Protein AF-A0A517QNS2-F1 (afdb_monomer_lite)

Structure (mmCIF, N/CA/C/O backbone):
data_AF-A0A517QNS2-F1
#
_entry.id   AF-A0A517QNS2-F1
#
loop_
_atom_site.group_PDB
_atom_site.id
_atom_site.type_symbol
_atom_site.label_atom_id
_atom_site.label_alt_id
_atom_site.label_comp_id
_atom_site.label_asym_id
_atom_site.label_entity_id
_atom_site.label_seq_id
_atom_site.pdbx_PDB_ins_code
_atom_site.Cartn_x
_atom_site.Cartn_y
_atom_site.Cartn_z
_atom_site.occupancy
_atom_site.B_iso_or_equiv
_atom_site.auth_seq_id
_atom_site.auth_comp_id
_atom_site.auth_asym_id
_atom_site.auth_atom_id
_atom_site.pdbx_PDB_model_num
ATOM 1 N N . MET A 1 1 ? -15.358 15.799 22.529 1.00 87.06 1 MET A N 1
ATOM 2 C CA . MET A 1 1 ? -14.440 14.684 22.287 1.00 87.06 1 MET A CA 1
ATOM 3 C C . MET A 1 1 ? -13.049 15.121 22.680 1.00 87.06 1 MET A C 1
ATOM 5 O O . MET A 1 1 ? -12.750 16.297 22.481 1.00 87.06 1 MET A O 1
ATOM 9 N N . HIS A 1 2 ? -12.257 14.222 23.254 1.00 88.88 2 HIS A N 1
ATOM 10 C CA . HIS A 1 2 ? -10.869 14.485 23.638 1.00 88.88 2 HIS A CA 1
ATOM 11 C C . HIS A 1 2 ? -9.918 13.713 22.733 1.00 88.88 2 HIS A C 1
ATOM 13 O O . HIS A 1 2 ? -10.117 12.519 22.524 1.00 88.88 2 HIS A O 1
ATOM 19 N N . PHE A 1 3 ? -8.898 14.394 22.215 1.00 90.94 3 PHE A N 1
ATOM 20 C CA . PHE A 1 3 ? -7.823 13.737 21.487 1.00 90.94 3 PHE A CA 1
ATOM 21 C C . PHE A 1 3 ? -6.864 13.069 22.467 1.00 90.94 3 PHE A C 1
ATOM 23 O O . PHE A 1 3 ? -6.414 13.705 23.421 1.00 90.94 3 PHE A O 1
ATOM 30 N N . LEU A 1 4 ? -6.558 11.799 22.226 1.00 88.94 4 LEU A N 1
ATOM 31 C CA . LEU A 1 4 ? -5.563 11.037 22.960 1.00 88.94 4 LEU A CA 1
ATOM 32 C C . LEU A 1 4 ? -4.487 10.592 21.970 1.00 88.94 4 LEU A C 1
ATOM 34 O O . LEU A 1 4 ? -4.719 9.736 21.113 1.00 88.94 4 LEU A O 1
ATOM 38 N N . ALA A 1 5 ? -3.303 11.183 22.109 1.00 88.44 5 ALA A N 1
ATOM 39 C CA . ALA A 1 5 ? -2.134 10.753 21.365 1.00 88.44 5 ALA A CA 1
ATOM 40 C C . ALA A 1 5 ? -1.712 9.355 21.841 1.00 88.44 5 ALA A C 1
ATOM 42 O O . ALA A 1 5 ? -1.525 9.143 23.041 1.00 88.44 5 ALA A O 1
ATOM 43 N N . CYS A 1 6 ? -1.548 8.416 20.915 1.00 86.31 6 CYS A N 1
ATOM 44 C CA . CYS A 1 6 ? -1.069 7.068 21.212 1.00 86.31 6 CYS A CA 1
ATOM 45 C C . CYS A 1 6 ? -0.217 6.513 20.067 1.00 86.31 6 CYS A C 1
ATOM 47 O O . CYS A 1 6 ? -0.202 7.059 18.959 1.00 86.31 6 CYS A O 1
ATOM 49 N N . ASP A 1 7 ? 0.511 5.438 20.361 1.00 81.88 7 ASP A N 1
ATOM 50 C CA . ASP A 1 7 ? 1.100 4.576 19.345 1.00 81.88 7 ASP A CA 1
ATOM 51 C C . ASP A 1 7 ? 0.131 3.417 19.085 1.00 81.88 7 ASP A C 1
ATOM 53 O O . ASP A 1 7 ? -0.528 2.925 20.001 1.00 81.88 7 ASP A O 1
ATOM 57 N N . VAL A 1 8 ? 0.031 2.959 17.840 1.00 77.62 8 VAL A N 1
ATOM 58 C CA . VAL A 1 8 ? -0.848 1.832 17.506 1.00 77.62 8 VAL A CA 1
ATOM 59 C C . VAL A 1 8 ? -0.407 0.538 18.203 1.00 77.62 8 VAL A C 1
ATOM 61 O O . VAL A 1 8 ? -1.216 -0.360 18.432 1.00 77.62 8 VAL A O 1
ATOM 64 N N . THR A 1 9 ? 0.883 0.458 18.543 1.00 77.38 9 THR A N 1
ATOM 65 C CA . THR A 1 9 ? 1.506 -0.644 19.277 1.00 77.38 9 THR A CA 1
ATOM 66 C C . THR A 1 9 ? 1.325 -0.528 20.791 1.00 77.38 9 THR A C 1
ATOM 68 O O . THR A 1 9 ? 1.584 -1.502 21.499 1.00 77.38 9 THR A O 1
ATOM 71 N N . SER A 1 10 ? 0.840 0.616 21.297 1.00 75.88 10 SER A N 1
ATOM 72 C CA . SER A 1 10 ? 0.504 0.788 22.713 1.00 75.88 10 SER A CA 1
ATOM 73 C C . SER A 1 10 ? -0.569 -0.210 23.135 1.00 75.88 10 SER A C 1
ATOM 75 O O . SER A 1 10 ? -1.537 -0.454 22.406 1.00 75.88 10 SER A O 1
ATOM 77 N N . GLN A 1 11 ? -0.420 -0.771 24.336 1.00 79.38 11 GLN A N 1
ATOM 78 C CA . GLN A 1 11 ? -1.447 -1.644 24.893 1.00 79.38 11 GLN A CA 1
ATOM 79 C C . GLN A 1 11 ? -2.706 -0.831 25.198 1.00 79.38 11 GLN A C 1
ATOM 81 O O . GLN A 1 11 ? -2.630 0.288 25.705 1.00 79.38 11 GLN A O 1
ATOM 86 N N . LEU A 1 12 ? -3.880 -1.409 24.944 1.00 79.62 12 LEU A N 1
ATOM 87 C CA . LEU A 1 12 ? -5.158 -0.737 25.204 1.00 79.62 12 LEU A CA 1
ATOM 88 C C . LEU A 1 12 ? -5.315 -0.302 26.671 1.00 79.62 12 LEU A C 1
ATOM 90 O O . LEU A 1 12 ? -5.887 0.755 26.934 1.00 79.62 12 LEU A O 1
ATOM 94 N N . ILE A 1 13 ? -4.741 -1.063 27.611 1.00 70.25 13 ILE A N 1
ATOM 95 C CA . ILE A 1 13 ? -4.747 -0.749 29.049 1.00 70.25 13 ILE A CA 1
ATOM 96 C C . ILE A 1 13 ? -3.955 0.519 29.401 1.00 70.25 13 ILE A C 1
ATOM 98 O O . ILE A 1 13 ? -4.208 1.144 30.429 1.00 70.25 13 ILE A O 1
ATOM 102 N N . GLU A 1 14 ? -2.997 0.901 28.557 1.00 72.06 14 GLU A N 1
ATOM 103 C CA . GLU A 1 14 ? -2.147 2.078 28.751 1.00 72.06 14 GLU A CA 1
ATOM 104 C C . GLU A 1 14 ? -2.771 3.343 28.158 1.00 72.06 14 GLU A C 1
ATOM 106 O O . GLU A 1 14 ? -2.299 4.451 28.431 1.00 72.06 14 GLU A O 1
ATOM 111 N N . LEU A 1 15 ? -3.845 3.208 27.370 1.00 72.50 15 LEU A N 1
ATOM 112 C CA . LEU A 1 15 ? -4.555 4.365 26.851 1.00 72.50 15 LEU A CA 1
ATOM 113 C C . LEU A 1 15 ? -5.100 5.184 28.036 1.00 72.50 15 LEU A C 1
ATOM 115 O O . LEU A 1 15 ? -5.725 4.621 28.941 1.00 72.50 15 LEU A O 1
ATOM 119 N N . PRO A 1 16 ? -4.920 6.518 28.052 1.00 63.28 16 PRO A N 1
ATOM 120 C CA . PRO A 1 16 ? -5.315 7.398 29.157 1.00 63.28 16 PRO A CA 1
ATOM 121 C C . PRO A 1 16 ? -6.840 7.626 29.218 1.00 63.28 16 PRO A C 1
ATOM 123 O O . PRO A 1 16 ? -7.336 8.744 29.334 1.00 63.28 16 PRO A O 1
ATOM 126 N N . ILE A 1 17 ? -7.613 6.545 29.153 1.00 62.91 17 ILE A N 1
ATOM 127 C CA . ILE A 1 17 ? -9.074 6.528 29.082 1.00 62.91 17 ILE A CA 1
ATOM 128 C C . ILE A 1 17 ? -9.676 6.996 30.410 1.00 62.91 17 ILE A C 1
ATOM 130 O O . ILE A 1 17 ? -10.673 7.719 30.422 1.00 62.91 17 ILE A O 1
ATOM 134 N N . SER A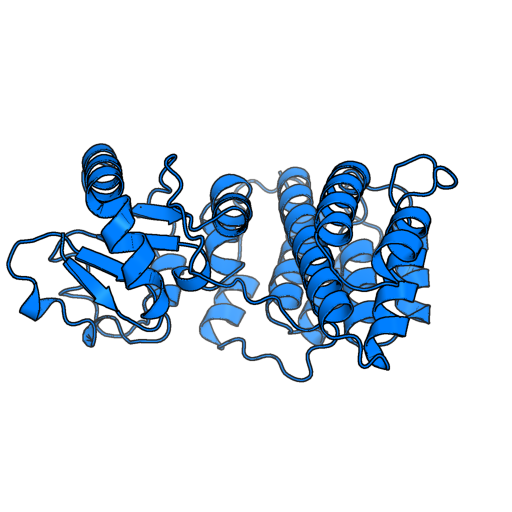 1 18 ? -9.020 6.683 31.532 1.00 49.53 18 SER A N 1
ATOM 135 C CA . SER A 1 18 ? -9.441 7.097 32.876 1.00 49.53 18 SER A CA 1
ATOM 136 C C . SER A 1 18 ? -9.370 8.612 33.116 1.00 49.53 18 SER A C 1
ATOM 138 O O . SER A 1 18 ? -10.030 9.108 34.028 1.00 49.53 18 SER A O 1
ATOM 140 N N . GLN A 1 19 ? -8.631 9.366 32.290 1.00 52.28 19 GLN A N 1
ATOM 141 C CA . GLN A 1 19 ? -8.536 10.829 32.387 1.00 52.28 19 GLN A CA 1
ATOM 142 C C . GLN A 1 19 ? -9.618 11.565 31.571 1.00 52.28 19 GLN A C 1
ATOM 144 O O . GLN A 1 19 ? -9.797 12.768 31.748 1.00 52.28 19 GLN A O 1
ATOM 149 N N . SER A 1 20 ? -10.367 10.864 30.707 1.00 53.28 20 SER A N 1
ATOM 150 C CA . SER A 1 20 ? -11.304 11.473 29.742 1.00 53.28 20 SER A CA 1
ATOM 151 C C . SER A 1 20 ? -12.724 11.759 30.272 1.00 53.28 20 SER A C 1
ATOM 153 O O . SER A 1 20 ? -13.544 12.361 29.576 1.00 53.28 20 SER A O 1
ATOM 155 N N . GLY A 1 21 ? -13.040 11.398 31.521 1.00 60.09 21 GLY A N 1
ATOM 156 C CA . GLY A 1 21 ? -14.392 11.570 32.073 1.00 60.09 21 GLY A CA 1
ATOM 157 C C . GLY A 1 21 ? -15.450 10.765 31.297 1.00 60.09 21 GLY A C 1
ATOM 158 O O . GLY A 1 21 ? -15.191 9.645 30.875 1.00 60.09 21 GLY A O 1
ATOM 159 N N . SER A 1 22 ? -16.660 11.311 31.116 1.00 66.50 22 SER A N 1
ATOM 160 C CA . SER A 1 22 ? -17.737 10.701 30.307 1.00 66.50 22 SER A CA 1
ATOM 161 C C . SER A 1 22 ? -17.696 11.089 28.821 1.00 66.50 22 SER A C 1
ATOM 163 O O . SER A 1 22 ? -18.641 10.801 28.084 1.00 66.50 22 SER A O 1
ATOM 165 N N . ALA A 1 23 ? -16.653 11.796 28.380 1.00 79.88 23 ALA A N 1
ATOM 166 C CA . ALA A 1 23 ? -16.585 12.368 27.044 1.00 79.88 23 ALA A CA 1
ATOM 167 C C . ALA A 1 23 ? -15.917 11.409 26.050 1.00 79.88 23 ALA A C 1
ATOM 169 O O . ALA A 1 23 ? -14.841 10.883 26.306 1.00 79.88 23 ALA A O 1
ATOM 170 N N . ASP A 1 24 ? -16.556 11.229 24.892 1.00 89.81 24 ASP A N 1
ATOM 171 C CA . ASP A 1 24 ? -16.062 10.385 23.798 1.00 89.81 24 ASP A CA 1
ATOM 172 C C . ASP A 1 24 ? -14.638 10.797 23.356 1.00 89.81 24 ASP A C 1
ATOM 174 O O . ASP A 1 24 ? -14.261 11.973 23.445 1.00 89.81 24 ASP A O 1
ATOM 178 N N . ILE A 1 25 ? -13.839 9.847 22.876 1.00 90.75 25 ILE A N 1
ATOM 179 C CA . ILE A 1 25 ? -12.402 10.024 22.610 1.00 90.75 25 ILE A CA 1
ATOM 180 C C . ILE A 1 25 ? -12.080 9.933 21.117 1.00 90.75 25 ILE A C 1
ATOM 182 O O . ILE A 1 25 ? -12.829 9.336 20.345 1.00 90.75 25 ILE A O 1
ATOM 186 N N . VAL A 1 26 ? -10.957 10.528 20.717 1.00 93.44 26 VAL A N 1
ATOM 187 C CA . VAL A 1 26 ? -10.349 10.372 19.390 1.00 93.44 26 VAL A CA 1
ATOM 188 C C . VAL A 1 26 ? -8.902 9.949 19.569 1.00 93.44 26 VAL A C 1
ATOM 190 O O . VAL A 1 26 ? -8.132 10.654 20.214 1.00 93.44 26 VAL A O 1
ATOM 193 N N . LEU A 1 27 ? -8.543 8.804 19.006 1.00 92.25 27 LEU A N 1
ATOM 194 C CA . LEU A 1 27 ? -7.187 8.278 18.992 1.00 92.25 27 LEU A CA 1
ATOM 195 C C . LEU A 1 27 ? -6.488 8.695 17.698 1.00 92.25 27 LEU A C 1
ATOM 197 O O . LEU A 1 27 ? -7.092 8.683 16.623 1.00 92.25 27 LEU A O 1
ATOM 201 N N . GLY A 1 28 ? -5.213 9.044 17.808 1.00 92.00 28 GLY A N 1
ATOM 202 C CA . GLY A 1 28 ? -4.363 9.389 16.677 1.00 92.00 28 GLY A CA 1
ATOM 203 C C . GLY A 1 28 ? -2.901 9.445 17.090 1.00 92.00 28 GLY A C 1
ATOM 204 O O . GLY A 1 28 ? -2.576 9.490 18.281 1.00 92.00 28 GLY A O 1
ATOM 205 N N . LYS A 1 29 ? -2.007 9.484 16.104 1.00 89.69 29 LYS A N 1
ATOM 206 C CA . LYS A 1 29 ? -0.599 9.785 16.360 1.00 89.69 29 LYS A CA 1
ATOM 207 C C . LYS A 1 29 ? -0.422 11.211 16.883 1.00 89.69 29 LYS A C 1
ATOM 209 O O . LYS A 1 29 ? -1.212 12.079 16.515 1.00 89.69 29 LYS A O 1
ATOM 214 N N . PRO A 1 30 ? 0.638 11.510 17.655 1.00 89.00 30 PRO A N 1
ATOM 215 C CA . PRO A 1 30 ? 0.907 12.869 18.137 1.00 89.00 30 PRO A CA 1
ATOM 216 C C . PRO A 1 30 ? 0.835 13.957 17.050 1.00 89.00 30 PRO A C 1
ATOM 218 O O . PRO A 1 30 ? 0.345 15.055 17.296 1.00 89.00 30 PRO A O 1
ATOM 221 N N . GLN A 1 31 ? 1.275 13.640 15.831 1.00 88.69 31 GLN A N 1
ATOM 222 C CA . GLN A 1 31 ? 1.280 14.539 14.675 1.00 88.69 31 GLN A CA 1
ATOM 223 C C . GLN A 1 31 ? -0.130 14.886 14.165 1.00 88.69 31 GLN A C 1
ATOM 225 O O . GLN A 1 31 ? -0.305 15.911 13.514 1.00 88.69 31 GLN A O 1
ATOM 230 N N . ALA A 1 32 ? -1.142 14.074 14.479 1.00 90.56 32 ALA A N 1
ATOM 231 C CA . ALA A 1 32 ? -2.516 14.270 14.023 1.00 90.56 32 ALA A CA 1
ATOM 232 C C . ALA A 1 32 ? -3.330 15.245 14.899 1.00 90.56 32 ALA A C 1
ATOM 234 O O . ALA A 1 32 ? -4.488 15.521 14.587 1.00 90.56 32 ALA A O 1
ATOM 235 N N . GLN A 1 33 ? -2.741 15.798 15.969 1.00 91.69 33 GLN A N 1
ATOM 236 C CA . GLN A 1 33 ? -3.402 16.760 16.862 1.00 91.69 33 GLN A CA 1
ATOM 237 C C . GLN A 1 33 ? -3.940 17.982 16.101 1.00 91.69 33 GLN A C 1
ATOM 239 O O . GLN A 1 33 ? -5.088 18.374 16.294 1.00 91.69 33 GLN A O 1
ATOM 244 N N . GLU A 1 34 ? -3.144 18.557 15.197 1.00 91.31 34 GLU A N 1
ATOM 245 C CA . GLU A 1 34 ? -3.562 19.728 14.415 1.00 91.31 34 GLU A CA 1
ATOM 246 C C . GLU A 1 34 ? -4.728 19.393 13.473 1.00 91.31 34 GLU A C 1
ATOM 248 O O . GLU A 1 34 ? -5.687 20.160 13.373 1.00 91.31 34 GLU A O 1
ATOM 253 N N . ALA A 1 35 ? -4.690 18.216 12.837 1.00 90.62 35 ALA A N 1
ATOM 254 C CA . ALA A 1 35 ? -5.785 17.731 12.002 1.00 90.62 35 ALA A CA 1
ATOM 255 C C . ALA A 1 35 ? -7.066 17.524 12.829 1.00 90.62 35 ALA A C 1
ATOM 257 O O . ALA A 1 35 ? -8.151 17.906 12.389 1.00 90.62 35 ALA A O 1
ATOM 258 N N . PHE A 1 36 ? -6.957 16.990 14.049 1.00 92.69 36 PHE A N 1
ATOM 259 C CA . PHE A 1 36 ? -8.088 16.889 14.971 1.00 92.69 36 PHE A CA 1
ATOM 260 C C . PHE A 1 36 ? -8.659 18.270 15.332 1.00 92.69 36 PHE A C 1
ATOM 262 O O . PHE A 1 36 ? -9.872 18.474 15.232 1.00 92.69 36 PHE A O 1
ATOM 269 N N . ASP A 1 37 ? -7.810 19.225 15.714 1.00 92.69 37 ASP A N 1
ATOM 270 C CA . ASP A 1 37 ? -8.247 20.556 16.147 1.00 92.69 37 ASP A CA 1
ATOM 271 C C . ASP A 1 37 ? -8.942 21.321 15.013 1.00 92.69 37 ASP A C 1
ATOM 273 O O . ASP A 1 37 ? -10.003 21.917 15.226 1.00 92.69 37 ASP A O 1
ATOM 277 N N . ALA A 1 38 ? -8.400 21.236 13.795 1.00 91.94 38 ALA A N 1
ATOM 278 C CA . ALA A 1 38 ? -8.971 21.863 12.606 1.00 91.94 38 ALA A CA 1
ATOM 279 C C . ALA A 1 38 ? -10.324 21.255 12.187 1.00 91.94 38 ALA A C 1
ATOM 281 O O . ALA A 1 38 ? -11.154 21.955 11.607 1.00 91.94 38 ALA A O 1
ATOM 282 N N . ASN A 1 39 ? -10.574 19.977 12.501 1.00 92.25 39 ASN A N 1
ATOM 283 C CA . ASN A 1 39 ? -11.737 19.226 12.009 1.00 92.25 39 ASN A CA 1
ATOM 284 C C . ASN A 1 39 ? -12.709 18.765 13.117 1.00 92.25 39 ASN A C 1
ATOM 286 O O . ASN A 1 39 ? -13.617 17.974 12.858 1.00 92.25 39 ASN A O 1
ATOM 290 N N . ASN A 1 40 ? -12.575 19.265 14.350 1.00 90.94 40 ASN A N 1
ATOM 291 C CA . ASN A 1 40 ? -13.310 18.783 15.532 1.00 90.94 40 ASN A CA 1
ATOM 292 C C . ASN A 1 40 ? -14.844 18.724 15.351 1.00 90.94 40 ASN A C 1
ATOM 294 O O . ASN A 1 40 ? -15.497 17.801 15.839 1.00 90.94 40 ASN A O 1
ATOM 298 N N . SER A 1 41 ? -15.442 19.696 14.654 1.00 90.94 41 SER A N 1
ATOM 299 C CA . SER A 1 41 ? -16.889 19.694 14.380 1.00 90.94 41 SER A CA 1
ATOM 300 C C . SER A 1 41 ? -17.296 18.551 13.446 1.00 90.94 41 SER A C 1
ATOM 302 O O . SER A 1 41 ? -18.211 17.801 13.782 1.00 90.94 41 SER A O 1
ATOM 304 N N . SER A 1 42 ? -16.578 18.370 12.335 1.00 90.94 42 SER A N 1
ATOM 305 C CA . SER A 1 42 ? -16.821 17.301 11.355 1.00 90.94 42 SER A CA 1
ATOM 306 C C . SER A 1 42 ? -16.624 15.913 11.967 1.00 90.94 42 SER A C 1
ATOM 308 O O . SER A 1 42 ? -17.409 15.001 11.717 1.00 90.94 42 SER A O 1
ATOM 310 N N . ILE A 1 43 ? -15.615 15.770 12.833 1.00 91.94 43 ILE A N 1
ATOM 311 C CA . ILE A 1 43 ? -15.334 14.544 13.593 1.00 91.94 43 ILE A CA 1
ATOM 312 C C . ILE A 1 43 ? -16.522 14.184 14.495 1.00 91.94 43 ILE A C 1
ATOM 314 O O . ILE A 1 43 ? -17.004 13.052 14.479 1.00 91.94 43 ILE A O 1
ATOM 318 N N . LYS A 1 44 ? -17.041 15.149 15.266 1.00 91.19 44 LYS A N 1
ATOM 319 C CA . LYS A 1 44 ? -18.201 14.923 16.147 1.00 91.19 44 LYS A CA 1
ATOM 320 C C . LYS A 1 44 ? -19.449 14.521 15.372 1.00 91.19 44 LYS A C 1
ATOM 322 O O . LYS A 1 44 ? -20.195 13.666 15.839 1.00 91.19 44 LYS A O 1
ATOM 327 N N . GLU A 1 45 ? -19.685 15.145 14.223 1.00 90.75 45 GLU A N 1
ATOM 328 C CA . GLU A 1 45 ? -20.826 14.834 13.365 1.00 90.75 45 GLU A CA 1
ATOM 329 C C . GLU A 1 45 ? -20.732 13.411 12.799 1.00 90.75 45 GLU A C 1
ATOM 331 O O . GLU A 1 45 ? -21.681 12.638 12.935 1.00 90.75 45 GLU A O 1
ATOM 336 N N . ALA A 1 46 ? -19.570 13.035 12.257 1.00 89.44 46 ALA A N 1
ATOM 337 C CA . ALA A 1 46 ? -19.322 11.694 11.731 1.00 89.44 46 ALA A CA 1
ATOM 338 C C . ALA A 1 46 ? -19.437 10.605 12.814 1.00 89.44 46 ALA A C 1
ATOM 340 O O . ALA A 1 46 ? -20.004 9.543 12.578 1.00 89.44 46 ALA A O 1
ATOM 341 N N . PHE A 1 47 ? -18.957 10.873 14.030 1.00 91.44 47 PHE A N 1
ATOM 342 C CA . PHE A 1 47 ? -19.091 9.929 15.141 1.00 91.44 47 PHE A CA 1
ATOM 343 C C . PHE A 1 47 ? -20.530 9.829 15.681 1.00 91.44 47 PHE A C 1
ATOM 345 O O . PHE A 1 47 ? -20.967 8.780 16.153 1.00 91.44 47 PHE A O 1
ATOM 352 N N . ALA A 1 48 ? -21.302 10.917 15.629 1.00 88.81 48 ALA A N 1
ATOM 353 C CA . ALA A 1 48 ? -22.707 10.883 16.022 1.00 88.81 48 ALA A CA 1
ATOM 354 C C . ALA A 1 48 ? -23.562 10.094 15.017 1.00 88.81 48 ALA A C 1
ATOM 356 O O . ALA A 1 48 ? -24.469 9.369 15.431 1.00 88.81 48 ALA A O 1
ATOM 357 N N . SER A 1 49 ? -23.273 10.207 13.716 1.00 87.44 49 SER A N 1
ATOM 358 C CA . SER A 1 49 ? -24.027 9.525 12.657 1.00 87.44 49 SER A CA 1
ATOM 359 C C . SER A 1 49 ? -23.784 8.013 12.608 1.00 87.44 49 SER A C 1
ATOM 361 O O . SER A 1 49 ? -24.674 7.273 12.191 1.00 87.44 49 SER A O 1
ATOM 363 N N . SER A 1 50 ? -22.648 7.529 13.117 1.00 82.69 50 SER A N 1
ATOM 364 C CA . SER A 1 50 ? -22.338 6.097 13.248 1.00 82.69 50 SER A CA 1
ATOM 365 C C . SER A 1 50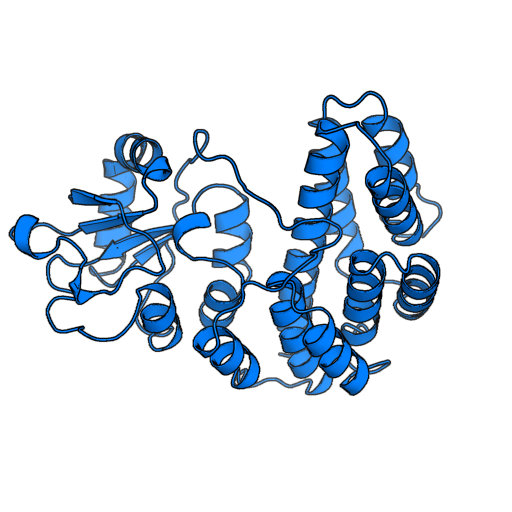 ? -23.016 5.416 14.448 1.00 82.69 50 SER A C 1
ATOM 367 O O . SER A 1 50 ? -22.623 4.324 14.859 1.00 82.69 50 SER A O 1
ATOM 369 N N . ASN A 1 51 ? -24.023 6.055 15.059 1.00 78.56 51 ASN A N 1
ATOM 370 C CA . ASN A 1 51 ? -24.642 5.618 16.316 1.00 78.56 51 ASN A CA 1
ATOM 371 C C . ASN A 1 51 ? -23.619 5.420 17.452 1.00 78.56 51 ASN A C 1
ATOM 373 O O . ASN A 1 51 ? -23.809 4.562 18.317 1.00 78.56 51 ASN A O 1
ATOM 377 N N . LYS A 1 52 ? -22.539 6.217 17.459 1.00 72.06 52 LYS A N 1
ATOM 378 C CA . LYS A 1 52 ? -21.427 6.117 18.418 1.00 72.06 52 LYS A CA 1
ATOM 379 C C . LYS A 1 52 ? -20.745 4.744 18.445 1.00 72.06 52 LYS A C 1
ATOM 381 O O . LYS A 1 52 ? -20.228 4.328 19.482 1.00 72.06 52 LYS A O 1
ATOM 386 N N . GLN A 1 53 ? -20.739 4.025 17.327 1.00 82.19 53 GLN A N 1
ATOM 387 C CA . GLN A 1 53 ? -19.838 2.887 17.156 1.00 82.19 53 GLN A CA 1
ATOM 388 C C . GLN A 1 53 ? -18.408 3.377 16.920 1.00 82.19 53 GLN A C 1
ATOM 390 O O . GLN A 1 53 ? -18.186 4.542 16.583 1.00 82.19 53 GLN A O 1
ATOM 395 N N . LEU A 1 54 ? -17.423 2.492 17.086 1.00 89.56 54 LEU A N 1
ATOM 396 C CA . LEU A 1 54 ? -16.042 2.812 16.734 1.00 89.56 54 LEU A CA 1
ATOM 397 C C . LEU A 1 54 ? -15.989 3.289 15.273 1.00 89.56 54 LEU A C 1
ATOM 399 O O . LEU A 1 54 ? -16.523 2.628 14.382 1.00 89.56 54 LEU A O 1
ATOM 403 N N . THR A 1 55 ? -15.421 4.469 15.035 1.00 92.69 55 THR A N 1
ATOM 404 C CA . THR A 1 55 ? -15.461 5.121 13.719 1.00 92.69 55 THR A CA 1
ATOM 405 C C . THR A 1 55 ? -14.061 5.525 13.290 1.00 92.69 55 THR A C 1
ATOM 407 O O . THR A 1 55 ? -13.438 6.366 13.938 1.00 92.69 55 THR A O 1
ATOM 410 N N . LEU A 1 56 ? -13.585 4.952 12.188 1.00 92.50 56 LEU A N 1
ATOM 411 C CA . LEU A 1 56 ? -12.342 5.345 11.536 1.00 92.50 56 LEU A CA 1
ATOM 412 C C . LEU A 1 56 ? -12.616 6.502 10.582 1.00 92.50 56 LEU A C 1
ATOM 414 O O . LEU A 1 56 ? -13.561 6.473 9.795 1.00 92.50 56 LEU A O 1
ATOM 418 N N . MET A 1 57 ? -11.793 7.535 10.661 1.00 92.56 57 MET A N 1
ATOM 419 C CA . MET A 1 57 ? -11.906 8.751 9.870 1.00 92.56 57 MET A CA 1
ATOM 420 C C . MET A 1 57 ? -10.639 8.902 9.036 1.00 92.56 57 MET A C 1
ATOM 422 O O . MET A 1 57 ? -9.601 9.245 9.605 1.00 92.56 57 MET A O 1
ATOM 426 N N . PRO A 1 58 ? -10.698 8.620 7.725 1.00 91.75 58 PRO A N 1
ATOM 427 C CA . PRO A 1 58 ? -9.523 8.651 6.864 1.00 91.75 58 PRO A CA 1
ATOM 428 C C . PRO A 1 58 ? -8.802 10.005 6.893 1.00 91.75 58 PRO A C 1
ATOM 430 O O . PRO A 1 58 ? -9.448 11.058 6.861 1.00 91.75 58 PRO A O 1
ATOM 433 N N . LEU A 1 59 ? -7.471 9.956 6.949 1.00 89.50 59 LEU A N 1
ATOM 434 C CA . LEU A 1 59 ? -6.581 11.113 6.889 1.00 89.50 59 LEU A CA 1
ATOM 435 C C . LEU A 1 59 ? -5.992 11.240 5.482 1.00 89.50 59 LEU A C 1
ATOM 437 O O . LEU A 1 59 ? -5.278 10.349 5.023 1.00 89.50 59 LEU A O 1
ATOM 441 N N . GLY A 1 60 ? -6.292 12.359 4.820 1.00 83.56 60 GLY A N 1
ATOM 442 C CA . GLY A 1 60 ? -5.788 12.676 3.483 1.00 83.56 60 GLY A CA 1
ATOM 443 C C . GLY A 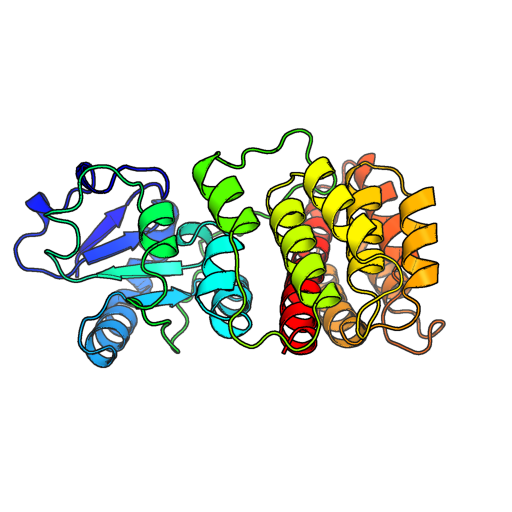1 60 ? -6.175 11.677 2.383 1.00 83.56 60 GLY A C 1
ATOM 444 O O . GLY A 1 60 ? -6.952 10.732 2.574 1.00 83.56 60 GLY A O 1
ATOM 445 N N . ASP A 1 61 ? -5.584 11.880 1.206 1.00 79.81 61 ASP A N 1
ATOM 446 C CA . ASP A 1 61 ? -5.880 11.104 -0.003 1.00 79.81 61 ASP A CA 1
ATOM 447 C C . ASP A 1 61 ? -5.516 9.615 0.144 1.00 79.81 61 ASP A C 1
ATOM 449 O O . ASP A 1 61 ? -6.250 8.733 -0.320 1.00 79.81 61 ASP A O 1
ATOM 453 N N . TRP A 1 62 ? -4.414 9.300 0.834 1.00 79.56 62 TRP A N 1
ATOM 454 C CA . TRP A 1 62 ? -3.976 7.912 1.026 1.00 79.56 62 TRP A CA 1
ATOM 455 C C . TRP A 1 62 ? -4.840 7.154 2.014 1.00 79.56 62 TRP A C 1
ATOM 457 O O . TRP A 1 62 ? -5.226 6.019 1.730 1.00 79.56 62 TRP A O 1
ATOM 467 N N . GLY A 1 63 ? -5.212 7.785 3.130 1.00 82.75 63 GLY A N 1
ATOM 468 C CA . GLY A 1 63 ? -6.181 7.201 4.044 1.00 82.75 63 GLY A CA 1
ATOM 469 C C . GLY A 1 63 ? -7.483 6.885 3.322 1.00 82.75 63 GLY A C 1
ATOM 470 O O . GLY A 1 63 ? -8.014 5.785 3.456 1.00 82.75 63 GLY A O 1
ATOM 471 N N . ASN A 1 64 ? -7.975 7.801 2.485 1.00 82.25 64 ASN A N 1
ATOM 472 C CA . ASN A 1 64 ? -9.154 7.530 1.666 1.00 82.25 64 ASN A CA 1
ATOM 473 C C . ASN A 1 64 ? -8.950 6.342 0.723 1.00 82.25 64 ASN A C 1
ATOM 475 O O . ASN A 1 64 ? -9.832 5.492 0.625 1.00 82.25 64 ASN A O 1
ATOM 479 N N . THR A 1 65 ? -7.800 6.268 0.054 1.00 81.81 65 THR A N 1
ATOM 480 C CA . THR A 1 65 ? -7.486 5.175 -0.873 1.00 81.81 65 THR A CA 1
ATOM 481 C C . THR A 1 65 ? -7.530 3.819 -0.168 1.00 81.81 65 THR A C 1
ATOM 483 O O . THR A 1 65 ? -8.145 2.890 -0.682 1.00 81.81 65 THR A O 1
ATOM 486 N N . ILE A 1 66 ? -6.952 3.711 1.029 1.00 86.69 66 ILE A N 1
ATOM 487 C CA . ILE A 1 66 ? -6.937 2.467 1.810 1.00 86.69 66 ILE A CA 1
ATOM 488 C C . ILE A 1 66 ? -8.340 2.141 2.333 1.00 86.69 66 ILE A C 1
ATOM 490 O O . ILE A 1 66 ? -8.882 1.072 2.059 1.00 86.69 66 ILE A O 1
ATOM 494 N N . TRP A 1 67 ? -8.950 3.070 3.068 1.00 88.75 67 TRP A N 1
ATOM 495 C CA . TRP A 1 67 ? -10.162 2.801 3.842 1.00 88.75 67 TRP A CA 1
ATOM 496 C C . TRP A 1 67 ? -11.448 2.765 3.013 1.00 88.75 67 TRP A C 1
ATOM 498 O O . TRP A 1 67 ? -12.452 2.241 3.493 1.00 88.75 67 TRP A O 1
ATOM 508 N N . ARG A 1 68 ? -11.454 3.321 1.792 1.00 84.25 68 ARG A N 1
ATOM 509 C CA . ARG A 1 68 ? -12.639 3.314 0.913 1.00 84.25 68 ARG A CA 1
ATOM 510 C C . ARG A 1 68 ? -12.576 2.286 -0.206 1.00 84.25 68 ARG A C 1
ATOM 512 O O . ARG A 1 68 ? -13.633 1.829 -0.635 1.00 84.25 68 ARG A O 1
ATOM 519 N N . ASN A 1 69 ? -11.382 1.941 -0.687 1.00 84.50 69 ASN A N 1
ATOM 520 C CA . ASN A 1 69 ? -11.245 1.056 -1.848 1.00 84.50 69 ASN A CA 1
ATOM 521 C C . ASN A 1 69 ? -10.977 -0.400 -1.459 1.00 84.50 69 ASN A C 1
ATOM 523 O O . ASN A 1 69 ? -11.078 -1.284 -2.306 1.00 84.50 69 ASN A O 1
ATOM 527 N N . LEU A 1 70 ? -10.658 -0.662 -0.190 1.00 88.00 70 LEU A N 1
ATOM 528 C CA . LEU A 1 70 ? -10.486 -2.007 0.347 1.00 88.00 70 LEU A CA 1
ATOM 529 C C . LEU A 1 70 ? -11.607 -2.321 1.348 1.00 88.00 70 LEU A C 1
ATOM 531 O O . LEU A 1 70 ? -12.072 -1.426 2.058 1.00 88.00 70 LEU A O 1
ATOM 535 N N . PRO A 1 71 ? -12.041 -3.589 1.461 1.00 87.75 71 PRO A N 1
ATOM 536 C CA . PRO A 1 71 ? -12.918 -3.992 2.553 1.00 87.75 71 PRO A CA 1
ATOM 537 C C . PRO A 1 71 ? -12.203 -3.777 3.894 1.00 87.75 71 PRO A C 1
ATOM 539 O O . PRO A 1 71 ? -10.987 -3.955 3.978 1.00 87.75 71 PRO A O 1
ATOM 542 N N . SER A 1 72 ? -12.954 -3.476 4.957 1.00 86.25 72 SER A N 1
ATOM 543 C CA . SER A 1 72 ? -12.413 -3.162 6.291 1.00 86.25 72 SER A CA 1
ATOM 544 C C . SER A 1 72 ? -11.356 -4.155 6.781 1.00 86.25 72 SER A C 1
ATOM 546 O O . SER A 1 72 ? -10.320 -3.742 7.294 1.00 86.25 72 SER A O 1
ATOM 548 N N . GLN A 1 73 ? -11.585 -5.458 6.572 1.00 87.00 73 GLN A N 1
ATOM 549 C CA . GLN A 1 73 ? -10.658 -6.525 6.963 1.00 87.00 73 GLN A CA 1
ATOM 550 C C . GLN A 1 73 ? -9.313 -6.460 6.222 1.00 87.00 73 GLN A C 1
ATOM 552 O O . GLN A 1 73 ? -8.293 -6.845 6.783 1.00 87.00 73 GLN A O 1
ATOM 557 N N . LEU A 1 74 ? -9.297 -5.995 4.971 1.00 91.12 74 LEU A N 1
ATOM 558 C CA . LEU A 1 74 ? -8.070 -5.865 4.190 1.00 91.12 74 LEU A CA 1
ATOM 559 C C . LEU A 1 74 ? -7.394 -4.520 4.457 1.00 91.12 74 LEU A C 1
ATOM 561 O O . LEU A 1 74 ? -6.205 -4.506 4.751 1.00 91.12 74 LEU A O 1
ATOM 565 N N . ALA A 1 75 ? -8.164 -3.426 4.461 1.00 91.75 75 ALA A N 1
ATOM 566 C CA . ALA A 1 75 ? -7.681 -2.080 4.775 1.00 91.75 75 ALA A CA 1
ATOM 567 C C . ALA A 1 75 ? -6.895 -2.050 6.094 1.00 91.75 75 ALA A C 1
ATOM 569 O O . ALA A 1 75 ? -5.805 -1.487 6.169 1.00 91.75 75 ALA A O 1
ATOM 570 N N . ILE A 1 76 ? -7.412 -2.737 7.117 1.00 92.69 76 ILE A N 1
ATOM 571 C CA . ILE A 1 76 ? -6.775 -2.785 8.430 1.00 92.69 76 ILE A CA 1
ATOM 572 C C . ILE A 1 76 ? -5.514 -3.644 8.489 1.00 92.69 76 ILE A C 1
ATOM 574 O O . ILE A 1 76 ? -4.728 -3.495 9.414 1.00 92.69 76 ILE A O 1
ATOM 578 N N . LEU A 1 77 ? -5.311 -4.554 7.538 1.00 94.31 77 LEU A N 1
ATOM 579 C CA . LEU A 1 77 ? -4.080 -5.336 7.427 1.00 94.31 77 LEU A CA 1
ATOM 580 C C . LEU A 1 77 ? -3.043 -4.646 6.539 1.00 94.31 77 LEU A C 1
ATOM 582 O O . LEU A 1 77 ? -1.880 -5.034 6.572 1.00 94.31 77 LEU A O 1
ATOM 586 N N . THR A 1 78 ? -3.447 -3.656 5.744 1.00 91.62 78 THR A N 1
ATOM 587 C CA . THR A 1 78 ? -2.588 -2.969 4.778 1.00 91.62 78 THR A CA 1
ATOM 588 C C . THR A 1 78 ? -1.632 -1.989 5.442 1.00 91.62 78 THR A C 1
ATOM 590 O O . THR A 1 78 ? -0.452 -1.989 5.120 1.00 91.62 78 THR A O 1
ATOM 593 N N . ASP A 1 79 ? -2.110 -1.165 6.368 1.00 87.62 79 ASP A N 1
ATOM 594 C CA . ASP A 1 79 ? -1.289 -0.126 6.986 1.00 87.62 79 ASP A CA 1
ATOM 595 C C . ASP A 1 79 ? -1.682 0.080 8.447 1.00 87.62 79 ASP A C 1
ATOM 597 O O . ASP A 1 79 ? -2.778 -0.293 8.873 1.00 87.62 79 ASP A O 1
ATOM 601 N N . ASN A 1 80 ? -0.780 0.688 9.212 1.00 88.75 80 ASN A N 1
ATOM 602 C CA . ASN A 1 80 ? -1.049 1.138 10.563 1.00 88.75 80 ASN A CA 1
ATOM 603 C C . ASN A 1 80 ? -2.257 2.095 10.545 1.00 88.75 80 ASN A C 1
ATOM 605 O O . ASN A 1 80 ? -2.171 3.187 9.974 1.00 88.75 80 ASN A O 1
ATOM 609 N N . PRO A 1 81 ? -3.371 1.756 11.221 1.00 89.38 81 PRO A N 1
ATOM 610 C CA . PRO A 1 81 ? -4.577 2.566 11.150 1.00 89.38 81 PRO A CA 1
ATOM 611 C C . PRO A 1 81 ? -4.415 4.001 11.635 1.00 89.38 81 PRO A C 1
ATOM 613 O O . PRO A 1 81 ? -5.174 4.862 11.206 1.00 89.38 81 PRO A O 1
ATOM 616 N N . LEU A 1 82 ? -3.436 4.284 12.497 1.00 89.81 82 LEU A N 1
ATOM 617 C CA . LEU A 1 82 ? -3.180 5.641 12.977 1.00 89.81 82 LEU A CA 1
ATOM 618 C C . LEU A 1 82 ? -2.270 6.468 12.053 1.00 89.81 82 LEU A C 1
ATOM 620 O O . LEU A 1 82 ? -2.135 7.667 12.287 1.00 89.81 82 LEU A O 1
ATOM 624 N N . GLU A 1 83 ? -1.642 5.867 11.035 1.00 87.00 83 GLU A N 1
ATOM 625 C CA . GLU A 1 83 ? -0.983 6.620 9.947 1.00 87.00 83 GLU A CA 1
ATOM 626 C C . GLU A 1 83 ? -2.019 7.186 8.975 1.00 87.00 83 GLU A C 1
ATOM 628 O O . GLU A 1 83 ? -1.867 8.289 8.460 1.00 87.00 83 GLU A O 1
ATOM 633 N N . SER A 1 84 ? -3.098 6.434 8.760 1.00 88.25 84 SER A N 1
ATOM 634 C CA . SER A 1 84 ? -4.063 6.670 7.689 1.00 88.25 84 SER A CA 1
ATOM 635 C C . SER A 1 84 ? -5.454 7.080 8.183 1.00 88.25 84 SER A C 1
ATOM 637 O O . SER A 1 84 ? -6.341 7.348 7.369 1.00 88.25 84 SER A O 1
ATOM 639 N N . SER A 1 85 ? -5.686 7.142 9.501 1.00 91.50 85 SER A N 1
ATOM 640 C CA . SER A 1 85 ? -6.967 7.563 10.075 1.00 91.50 85 SER A CA 1
ATOM 641 C C . SER A 1 85 ? -6.873 8.127 11.501 1.00 91.50 85 SER A C 1
ATOM 643 O O . SER A 1 85 ? -5.938 7.856 12.255 1.00 91.50 85 SER A O 1
ATOM 645 N N . LEU A 1 86 ? -7.894 8.895 11.888 1.00 93.50 86 LEU A N 1
ATOM 646 C CA . LEU A 1 86 ? -8.264 9.123 13.288 1.00 93.50 86 LEU A CA 1
ATOM 647 C C . LEU A 1 86 ? -9.320 8.102 13.708 1.00 93.50 86 LEU A C 1
ATOM 649 O O . LEU A 1 86 ? -10.210 7.778 12.924 1.00 93.50 86 LEU A O 1
ATOM 653 N N . ILE A 1 87 ? -9.288 7.654 14.962 1.00 93.12 87 ILE A N 1
ATOM 654 C CA . ILE A 1 87 ? -10.247 6.661 15.465 1.00 93.12 87 ILE A CA 1
ATOM 655 C C . ILE A 1 87 ? -11.092 7.272 16.575 1.00 93.12 87 ILE A C 1
ATOM 657 O O . ILE A 1 87 ? -10.624 7.485 17.692 1.00 93.12 87 ILE A O 1
ATOM 661 N N . ALA A 1 88 ? -12.357 7.544 16.279 1.00 93.19 88 ALA A N 1
ATOM 662 C CA . ALA A 1 88 ? -13.331 8.005 17.255 1.00 93.19 88 ALA A CA 1
ATOM 663 C C . ALA A 1 88 ? -13.972 6.820 17.988 1.00 93.19 88 ALA A C 1
ATOM 665 O O . ALA A 1 88 ? -14.443 5.869 17.360 1.00 93.19 88 ALA A O 1
ATOM 666 N N . ALA A 1 89 ? -14.023 6.887 19.318 1.00 91.31 89 ALA A N 1
ATOM 667 C CA . ALA A 1 89 ? -14.557 5.821 20.160 1.00 91.31 89 ALA A CA 1
ATOM 668 C C . ALA A 1 89 ? -15.372 6.371 21.343 1.00 91.31 89 ALA A C 1
ATOM 670 O O . ALA A 1 89 ? -15.085 7.466 21.841 1.00 91.31 89 ALA A O 1
ATOM 671 N N . PRO A 1 90 ? -16.350 5.604 21.862 1.00 88.75 90 PRO A N 1
ATOM 672 C CA . PRO A 1 90 ? -16.970 5.902 23.148 1.00 88.75 90 PRO A CA 1
ATOM 673 C C . PRO A 1 90 ? -15.943 5.977 24.279 1.00 88.75 90 PRO A C 1
ATOM 675 O O . PRO A 1 90 ? -14.980 5.207 24.303 1.00 88.75 90 PRO A O 1
ATOM 678 N N . ALA A 1 91 ? -16.201 6.836 25.268 1.00 81.50 91 ALA A N 1
ATOM 679 C CA . ALA A 1 91 ? -15.310 7.063 26.416 1.00 81.50 91 ALA A CA 1
ATOM 680 C C . ALA A 1 91 ? -14.924 5.785 27.189 1.00 81.50 91 ALA A C 1
ATOM 682 O O . ALA A 1 91 ? -13.908 5.747 27.873 1.00 81.50 91 ALA A O 1
ATOM 683 N N . ASN A 1 92 ? -15.739 4.733 27.115 1.00 79.62 92 ASN A N 1
ATOM 684 C CA . ASN A 1 92 ? -15.533 3.483 27.839 1.00 79.62 92 ASN A CA 1
ATOM 685 C C . ASN A 1 92 ? -15.143 2.292 26.953 1.00 79.62 92 ASN A C 1
ATOM 687 O O . ASN A 1 92 ? -15.060 1.178 27.469 1.00 79.62 92 ASN A O 1
ATOM 691 N N . ARG A 1 93 ? -14.903 2.497 25.648 1.00 83.12 93 ARG A N 1
ATOM 692 C CA . ARG A 1 93 ? -14.820 1.392 24.680 1.00 83.12 93 ARG A CA 1
ATOM 693 C C . ARG A 1 93 ? -13.758 0.348 25.027 1.00 83.12 93 ARG A C 1
ATOM 695 O O . ARG A 1 93 ? -14.037 -0.836 24.894 1.00 83.12 93 ARG A O 1
ATOM 702 N N . PHE A 1 94 ? -12.594 0.779 25.509 1.00 79.69 94 PHE A N 1
ATOM 703 C CA . PHE A 1 94 ? -11.467 -0.112 25.813 1.00 79.69 94 PHE A CA 1
ATOM 704 C C . PHE A 1 94 ? -11.215 -0.303 27.319 1.00 79.69 94 PHE A C 1
ATOM 706 O O . PHE A 1 94 ? -10.183 -0.836 27.702 1.00 79.69 94 PHE A O 1
ATOM 713 N N . GLN A 1 95 ? -12.140 0.105 28.202 1.00 75.44 95 GLN A N 1
ATOM 714 C CA . GLN A 1 95 ? -11.921 0.047 29.662 1.00 75.44 95 GLN A CA 1
ATOM 715 C C . GLN A 1 95 ? -11.714 -1.373 30.215 1.00 75.44 95 GLN A C 1
ATOM 717 O O . GLN A 1 95 ? -11.121 -1.524 31.280 1.00 75.44 95 GLN A O 1
ATOM 722 N N . ASN A 1 96 ? -12.198 -2.397 29.509 1.00 72.94 96 ASN A N 1
ATOM 723 C CA . ASN A 1 96 ? -12.070 -3.800 29.912 1.00 72.94 96 ASN A CA 1
ATOM 724 C C . ASN A 1 96 ? -11.019 -4.569 29.089 1.00 72.94 96 ASN A C 1
ATOM 726 O O . ASN A 1 96 ? -10.830 -5.763 29.315 1.00 72.94 96 ASN A O 1
ATOM 730 N N . GLU A 1 97 ? -10.345 -3.905 28.148 1.00 74.69 97 GLU A N 1
ATOM 731 C CA . GLU A 1 97 ? -9.395 -4.528 27.226 1.00 74.69 97 GLU A CA 1
ATOM 732 C C . GLU A 1 97 ? -7.976 -4.395 27.768 1.00 74.69 97 GLU A C 1
ATOM 734 O O . GLU A 1 97 ? -7.504 -3.290 28.028 1.00 74.69 97 GLU A O 1
ATOM 739 N N . THR A 1 98 ? -7.293 -5.521 27.986 1.00 66.12 98 THR A N 1
ATOM 740 C CA . THR A 1 98 ? -6.099 -5.515 28.852 1.00 66.12 98 THR A CA 1
ATOM 741 C C . THR A 1 98 ? -4.816 -6.063 28.243 1.00 66.12 98 THR A C 1
ATOM 743 O O . THR A 1 98 ? -3.754 -5.796 28.796 1.00 66.12 98 THR A O 1
ATOM 746 N N . SER A 1 99 ? -4.864 -6.804 27.132 1.00 76.50 99 SER A N 1
ATOM 747 C CA . SER A 1 99 ? -3.686 -7.551 26.650 1.00 76.50 99 SER A CA 1
ATOM 748 C C . SER A 1 99 ? -3.244 -7.245 25.220 1.00 76.50 99 SER A C 1
ATOM 750 O O . SER A 1 99 ? -2.116 -7.570 24.858 1.00 76.50 99 SER A O 1
ATOM 752 N N . MET A 1 100 ? -4.093 -6.606 24.417 1.00 85.94 100 MET A N 1
ATOM 753 C CA . MET A 1 100 ? -3.825 -6.361 23.001 1.00 85.94 100 MET A CA 1
ATOM 754 C C . MET A 1 100 ? -3.406 -4.916 22.754 1.00 85.94 100 MET A C 1
ATOM 756 O O . MET A 1 100 ? -3.814 -4.002 23.478 1.00 85.94 100 MET A O 1
ATOM 760 N N . ASN A 1 101 ? -2.616 -4.709 21.701 1.00 89.88 101 ASN A N 1
ATOM 761 C CA . ASN A 1 101 ? -2.436 -3.373 21.144 1.00 89.88 101 ASN A CA 1
ATOM 762 C C . ASN A 1 101 ? -3.655 -2.974 20.297 1.00 89.88 101 ASN A C 1
ATOM 764 O O . ASN A 1 101 ? -4.440 -3.830 19.875 1.00 89.88 101 ASN A O 1
ATOM 768 N N . LEU A 1 102 ? -3.812 -1.672 20.053 1.00 88.25 102 LEU A N 1
ATOM 769 C CA . LEU A 1 102 ? -4.960 -1.131 19.325 1.00 88.25 102 LEU A CA 1
ATOM 770 C C . LEU A 1 102 ? -5.100 -1.738 17.924 1.00 88.25 102 LEU A C 1
ATOM 772 O O . LEU A 1 102 ? -6.213 -2.068 17.518 1.00 88.25 102 LEU A O 1
ATOM 776 N N . TRP A 1 103 ? -3.993 -1.918 17.202 1.00 92.12 103 TRP A N 1
ATOM 777 C CA . TRP A 1 103 ? -4.035 -2.479 15.852 1.00 92.12 103 TRP A CA 1
ATOM 778 C C . TRP A 1 103 ? -4.568 -3.912 15.858 1.00 92.12 103 TRP A C 1
ATOM 780 O O . TRP A 1 103 ? -5.522 -4.228 15.149 1.00 92.12 103 TRP A O 1
ATOM 790 N N . GLN A 1 104 ? -3.990 -4.761 16.706 1.00 92.25 104 GLN A N 1
ATOM 791 C CA . GLN A 1 104 ? -4.391 -6.155 16.839 1.00 92.25 104 GLN A CA 1
ATOM 792 C C . GLN A 1 104 ? -5.869 -6.258 17.225 1.00 92.25 104 GLN A C 1
ATOM 794 O O . GLN A 1 104 ? -6.601 -7.067 16.658 1.00 92.25 104 GLN A O 1
ATOM 799 N N . TRP A 1 105 ? -6.328 -5.405 18.146 1.00 90.12 105 TRP A N 1
ATOM 800 C CA . TRP A 1 105 ? -7.730 -5.384 18.551 1.00 90.12 105 TRP A CA 1
ATOM 801 C C . TRP A 1 105 ? -8.645 -5.057 17.374 1.00 90.12 105 TRP A C 1
ATOM 803 O O . TRP A 1 105 ? -9.636 -5.752 17.162 1.00 90.12 105 TRP A O 1
ATOM 813 N N . LEU A 1 106 ? -8.300 -4.053 16.565 1.00 90.50 106 LEU A N 1
ATOM 814 C CA . LEU A 1 106 ? -9.112 -3.683 15.410 1.00 90.50 106 LEU A CA 1
ATOM 815 C C . LEU A 1 106 ? -9.152 -4.781 14.332 1.00 90.50 106 LEU A C 1
ATOM 817 O O . LEU A 1 106 ? -10.174 -4.948 13.670 1.00 90.50 106 LEU A O 1
ATOM 821 N N . VAL A 1 107 ? -8.064 -5.539 14.163 1.00 91.50 107 VAL A N 1
ATOM 822 C CA . VAL A 1 107 ? -8.020 -6.699 13.259 1.00 91.50 107 VAL A CA 1
ATOM 823 C C . VAL A 1 107 ? -8.981 -7.794 13.731 1.00 91.50 107 VAL A C 1
ATOM 825 O O . VAL A 1 107 ? -9.772 -8.306 12.934 1.00 91.50 107 VAL A O 1
ATOM 828 N N . GLU A 1 108 ? -8.954 -8.128 15.024 1.00 89.00 108 GLU A N 1
ATOM 829 C CA . GLU A 1 108 ? -9.822 -9.161 15.610 1.00 89.00 108 GLU A CA 1
ATOM 830 C C . GLU A 1 108 ? -11.303 -8.743 15.660 1.00 89.00 108 GLU A C 1
ATOM 832 O O . GLU A 1 108 ? -12.182 -9.602 15.627 1.00 89.00 108 GLU A O 1
ATOM 837 N N . HIS A 1 109 ? -11.583 -7.436 15.645 1.00 87.19 109 HIS A N 1
ATOM 838 C CA . HIS A 1 109 ? -12.930 -6.859 15.724 1.00 87.19 109 HIS A CA 1
ATOM 839 C C . HIS A 1 109 ? -13.280 -6.037 14.473 1.00 87.19 109 HIS A C 1
ATOM 841 O O . HIS A 1 109 ? -13.920 -4.987 14.559 1.00 87.19 109 HIS A O 1
ATOM 847 N N . SER A 1 110 ? -12.862 -6.504 13.292 1.00 83.69 110 SER A N 1
ATOM 848 C CA . SER A 1 110 ? -13.042 -5.767 12.027 1.00 83.69 110 SER A CA 1
ATOM 849 C C . SER A 1 110 ? -14.502 -5.540 11.605 1.00 83.69 110 SER A C 1
ATOM 851 O O . SER A 1 110 ? -14.774 -4.638 10.815 1.00 83.69 110 SER A O 1
ATOM 853 N N . ASP A 1 111 ? -15.441 -6.295 12.181 1.00 82.75 111 ASP A N 1
ATOM 854 C CA . ASP A 1 111 ? -16.888 -6.112 12.011 1.00 82.75 111 ASP A CA 1
ATOM 855 C C . ASP A 1 111 ? -17.490 -5.084 13.004 1.00 82.75 111 ASP A C 1
ATOM 857 O O . ASP A 1 111 ? -18.672 -4.751 12.917 1.00 82.75 111 ASP A O 1
ATOM 861 N N . GLU A 1 112 ? -16.706 -4.575 13.964 1.00 85.50 112 GLU A N 1
ATOM 862 C CA . GLU A 1 112 ? -17.174 -3.689 15.047 1.00 85.50 112 GLU A CA 1
ATOM 863 C C . GLU A 1 112 ? -16.829 -2.206 14.846 1.00 85.50 112 GLU A C 1
ATOM 865 O O . GLU A 1 112 ? -16.976 -1.395 15.770 1.00 85.50 112 GLU A O 1
ATOM 870 N N . PHE A 1 113 ? -16.389 -1.830 13.643 1.00 87.56 113 PHE A N 1
ATOM 871 C CA . PHE A 1 113 ? -16.133 -0.440 13.295 1.00 87.56 113 PHE A CA 1
ATOM 872 C C . PHE A 1 113 ? -16.765 -0.027 11.971 1.00 87.56 113 PHE A C 1
ATOM 874 O O . PHE A 1 113 ? -17.028 -0.833 11.082 1.00 87.56 113 PHE A O 1
ATOM 881 N N . SER A 1 114 ? -16.974 1.278 11.840 1.00 89.19 114 SER A N 1
ATOM 882 C CA . SER A 1 114 ? -17.409 1.919 10.602 1.00 89.19 114 SER A CA 1
ATOM 883 C C . SER A 1 114 ? -16.326 2.851 10.074 1.00 89.19 114 SER A C 1
ATOM 885 O O . SER A 1 114 ? -15.542 3.407 10.844 1.00 89.19 114 SER A O 1
ATOM 887 N N . VAL A 1 115 ? -16.285 3.030 8.757 1.00 89.81 115 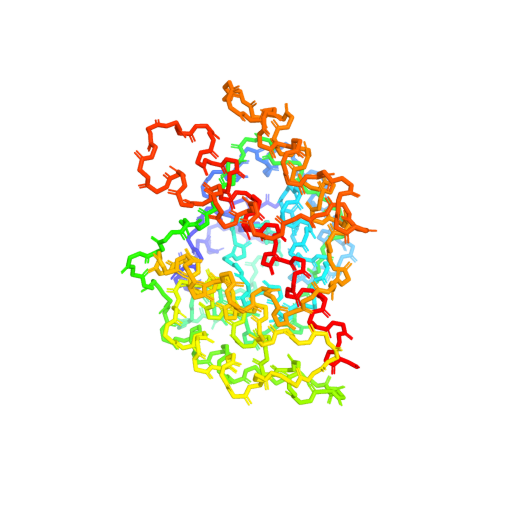VAL A N 1
ATOM 888 C CA . VAL A 1 115 ? -15.425 4.022 8.106 1.00 89.81 115 VAL A CA 1
ATOM 889 C C . VAL A 1 115 ? -16.280 5.235 7.754 1.00 89.81 115 VAL A C 1
ATOM 891 O O . VAL A 1 115 ? -17.320 5.115 7.105 1.00 89.81 115 VAL A O 1
ATOM 894 N N . SER A 1 116 ? -15.853 6.412 8.199 1.00 89.00 116 SER A N 1
ATOM 895 C CA . SER A 1 116 ? -16.502 7.684 7.901 1.00 89.00 116 SER A CA 1
ATOM 896 C C . SER A 1 116 ? -16.409 8.013 6.410 1.00 89.00 116 SER A C 1
ATOM 898 O O . SER A 1 116 ? -15.335 7.970 5.814 1.00 89.00 116 SER A O 1
ATOM 900 N N . ALA A 1 117 ? -17.532 8.440 5.827 1.00 82.88 117 ALA A N 1
ATOM 901 C CA . ALA A 1 117 ? -17.568 9.007 4.477 1.00 82.88 117 ALA A CA 1
ATOM 902 C C . ALA A 1 117 ? -16.966 10.424 4.404 1.00 82.88 117 ALA A C 1
ATOM 904 O O . ALA A 1 117 ? -16.645 10.905 3.315 1.00 82.88 117 ALA A O 1
ATOM 905 N N . ASN A 1 118 ? -16.809 11.095 5.548 1.00 81.69 118 ASN A N 1
ATOM 906 C CA . ASN A 1 118 ? -16.135 12.384 5.636 1.00 81.69 118 ASN A CA 1
ATOM 907 C C . ASN A 1 118 ? -14.630 12.159 5.769 1.00 81.69 118 ASN A C 1
ATOM 909 O O . ASN A 1 118 ? -14.192 11.426 6.658 1.00 81.69 118 ASN A O 1
ATOM 913 N N . GLU A 1 119 ? -13.869 12.811 4.898 1.00 79.44 119 GLU A N 1
ATOM 914 C CA . GLU A 1 119 ? -12.415 12.893 4.987 1.00 79.44 119 GLU A CA 1
ATOM 915 C C . GLU A 1 119 ? -11.997 13.939 6.022 1.00 79.44 119 GLU A C 1
ATOM 917 O O . GLU A 1 119 ? -12.637 14.985 6.169 1.00 79.44 119 GLU A O 1
ATOM 922 N N . ILE A 1 120 ? -10.892 13.661 6.711 1.00 85.81 120 ILE A N 1
ATOM 923 C CA . ILE A 1 120 ? -10.211 14.629 7.557 1.00 85.81 120 ILE A CA 1
ATOM 924 C C . ILE A 1 120 ? -9.044 15.218 6.772 1.00 85.81 120 ILE A C 1
ATOM 926 O O . ILE A 1 120 ? -8.068 14.532 6.468 1.00 85.81 120 ILE A O 1
ATOM 930 N N . SER A 1 121 ? -9.141 16.518 6.481 1.00 82.06 121 SER A N 1
ATOM 931 C CA . SER A 1 121 ? -8.037 17.263 5.880 1.00 82.06 121 SER A CA 1
ATOM 932 C C . SER A 1 121 ? -6.823 17.203 6.804 1.00 82.06 121 SER A C 1
ATOM 934 O O . SER A 1 121 ? -6.884 17.660 7.949 1.00 82.06 121 SER A O 1
ATOM 936 N N . ALA A 1 122 ? -5.722 16.668 6.282 1.00 78.06 122 ALA A N 1
ATOM 937 C CA . ALA A 1 122 ? -4.521 16.338 7.038 1.00 78.06 122 ALA A CA 1
ATOM 938 C C . ALA A 1 122 ? -3.256 16.961 6.427 1.00 78.06 122 ALA A C 1
ATOM 940 O O . ALA A 1 122 ? -2.198 16.348 6.430 1.00 78.06 122 ALA A O 1
ATOM 941 N N . SER A 1 123 ? -3.338 18.194 5.914 1.00 73.56 123 SER A N 1
ATOM 942 C CA . SER A 1 123 ? -2.223 18.855 5.211 1.00 73.56 123 SER A CA 1
ATOM 943 C C . SER A 1 123 ? -0.931 19.005 6.031 1.00 73.56 123 SER A C 1
ATOM 945 O O . SER A 1 123 ? 0.126 19.264 5.461 1.00 73.56 123 SER A O 1
ATOM 947 N N . SER A 1 124 ? -1.007 18.903 7.361 1.00 68.94 124 SER A N 1
ATOM 948 C CA . SER A 1 124 ? 0.153 18.937 8.259 1.00 68.94 124 SER A CA 1
ATOM 949 C C . SER A 1 124 ? 0.784 17.565 8.513 1.00 68.94 124 SER A C 1
ATOM 951 O O . SER A 1 124 ? 1.915 17.493 9.001 1.00 68.94 124 SER A O 1
ATOM 953 N N . ILE A 1 125 ? 0.094 16.480 8.157 1.00 74.25 125 ILE A N 1
ATOM 954 C CA . ILE A 1 125 ? 0.604 15.118 8.264 1.00 74.25 125 ILE A CA 1
ATOM 955 C C . ILE A 1 125 ? 1.368 14.815 6.982 1.00 74.25 125 ILE A C 1
ATOM 957 O O . ILE A 1 125 ? 0.847 14.938 5.878 1.00 74.25 125 ILE A O 1
ATOM 961 N N . LYS A 1 126 ? 2.644 14.466 7.135 1.00 73.56 126 LYS A N 1
ATOM 962 C CA . LYS A 1 126 ? 3.448 13.974 6.022 1.00 73.56 126 LYS A CA 1
ATOM 963 C C . LYS A 1 126 ? 3.288 12.471 5.951 1.00 73.56 126 LYS A C 1
ATOM 965 O O . LYS A 1 126 ? 3.657 11.789 6.907 1.00 73.56 126 LYS A O 1
ATOM 970 N N . ASP A 1 127 ? 2.799 11.998 4.818 1.00 76.50 127 ASP A N 1
ATOM 971 C CA . ASP A 1 127 ? 2.778 10.578 4.516 1.00 76.50 127 ASP A CA 1
ATOM 972 C C . ASP A 1 127 ? 4.199 10.010 4.536 1.00 76.50 127 ASP A C 1
ATOM 974 O O . ASP A 1 127 ? 5.166 10.677 4.148 1.00 76.50 127 ASP A O 1
ATOM 978 N N . GLN A 1 128 ? 4.320 8.775 5.008 1.00 80.50 128 GLN A N 1
ATOM 979 C CA . GLN A 1 128 ? 5.555 8.008 4.948 1.00 80.50 128 GLN A CA 1
ATOM 980 C C . GLN A 1 128 ? 5.305 6.781 4.087 1.00 80.50 128 GLN A C 1
ATOM 982 O O . GLN A 1 128 ? 4.385 6.013 4.346 1.00 80.50 128 GLN A O 1
ATOM 987 N N . PHE A 1 129 ? 6.138 6.599 3.068 1.00 88.69 129 PHE A N 1
ATOM 988 C CA . PHE A 1 129 ? 6.012 5.487 2.134 1.00 88.69 129 PHE A CA 1
ATOM 989 C C . PHE A 1 129 ? 7.131 4.470 2.359 1.00 88.69 129 PHE A C 1
ATOM 991 O O . PHE A 1 129 ? 8.261 4.865 2.683 1.00 88.69 129 PHE A O 1
ATOM 998 N N . PRO A 1 130 ? 6.852 3.169 2.158 1.00 90.19 130 PRO A N 1
ATOM 999 C CA . PRO A 1 130 ? 7.854 2.132 2.332 1.00 90.19 130 PRO A CA 1
ATOM 1000 C C . PRO A 1 130 ? 9.039 2.346 1.390 1.00 90.19 130 PRO A C 1
ATOM 1002 O O . PRO A 1 130 ? 8.906 2.867 0.278 1.00 90.19 130 PRO A O 1
ATOM 1005 N N . ASP A 1 131 ? 10.214 1.905 1.833 1.00 93.31 131 ASP A N 1
ATOM 1006 C CA . ASP A 1 131 ? 11.421 1.985 1.024 1.00 93.31 131 ASP A CA 1
ATOM 1007 C C . ASP A 1 131 ? 11.288 1.213 -0.295 1.00 93.31 131 ASP A C 1
ATOM 1009 O O . ASP A 1 131 ? 10.599 0.187 -0.399 1.00 93.31 131 ASP A O 1
ATOM 1013 N N . LEU A 1 132 ? 11.998 1.713 -1.314 1.00 95.81 132 LEU A N 1
ATOM 1014 C CA . LEU A 1 132 ? 12.093 1.044 -2.611 1.00 95.81 132 LEU A CA 1
ATOM 1015 C C . LEU A 1 132 ? 12.728 -0.337 -2.480 1.00 95.81 132 LEU A C 1
ATOM 1017 O O . LEU A 1 132 ? 12.316 -1.236 -3.193 1.00 95.81 132 LEU A O 1
ATOM 1021 N N . ALA A 1 133 ? 13.666 -0.505 -1.550 1.00 95.50 133 ALA A N 1
ATOM 1022 C CA . ALA A 1 133 ? 14.277 -1.782 -1.218 1.00 95.50 133 ALA A CA 1
ATOM 1023 C C . ALA A 1 133 ? 14.360 -1.916 0.312 1.00 95.50 133 ALA A C 1
ATOM 1025 O O . ALA A 1 133 ? 15.300 -1.381 0.906 1.00 95.50 133 ALA A O 1
ATOM 1026 N N . PRO A 1 134 ? 13.357 -2.523 0.974 1.00 91.94 134 PRO A N 1
ATOM 1027 C CA . PRO A 1 134 ? 13.392 -2.700 2.421 1.00 91.94 134 PRO A CA 1
ATOM 1028 C C . PRO A 1 134 ? 14.550 -3.630 2.804 1.00 91.94 134 PRO A C 1
ATOM 1030 O O . PRO A 1 134 ? 14.775 -4.646 2.149 1.00 91.94 134 PRO A O 1
ATOM 1033 N N . THR A 1 135 ? 15.287 -3.287 3.860 1.00 84.12 135 THR A N 1
ATOM 1034 C CA . THR A 1 135 ? 16.400 -4.117 4.352 1.00 84.12 135 THR A CA 1
ATOM 1035 C C . THR A 1 135 ? 15.969 -5.125 5.406 1.00 84.12 135 THR A C 1
ATOM 1037 O O . THR A 1 135 ? 16.623 -6.149 5.547 1.00 84.12 135 THR A O 1
ATOM 1040 N N . ASP A 1 136 ? 14.876 -4.846 6.117 1.00 77.31 136 ASP A N 1
ATOM 1041 C CA . ASP A 1 136 ? 14.308 -5.702 7.152 1.00 77.31 136 ASP A CA 1
ATOM 1042 C C . ASP A 1 136 ? 12.778 -5.593 7.128 1.00 77.31 136 ASP A C 1
ATOM 1044 O O . ASP A 1 136 ? 12.225 -4.527 6.836 1.00 77.31 136 ASP A O 1
ATOM 1048 N N . SER A 1 137 ? 12.090 -6.679 7.488 1.00 75.06 137 SER A N 1
ATOM 1049 C CA . SER A 1 137 ? 10.667 -6.621 7.825 1.00 75.06 137 SER A CA 1
ATOM 1050 C C . SER A 1 137 ? 10.506 -6.288 9.308 1.00 75.06 137 SER A C 1
ATOM 1052 O O . SER A 1 137 ? 11.080 -6.951 10.171 1.00 75.06 137 SER A O 1
ATOM 1054 N N . SER A 1 138 ? 9.692 -5.278 9.615 1.00 73.56 138 SER A N 1
ATOM 1055 C CA . SER A 1 138 ? 9.296 -4.929 10.987 1.00 73.56 138 SER A CA 1
ATOM 1056 C C . SER A 1 138 ? 7.955 -5.551 11.395 1.00 73.56 138 SER A C 1
ATOM 1058 O O . SER A 1 138 ? 7.381 -5.172 12.418 1.00 73.56 138 SER A O 1
ATOM 1060 N N . MET A 1 139 ? 7.435 -6.496 10.601 1.00 88.62 139 MET A N 1
ATOM 1061 C CA . MET A 1 139 ? 6.107 -7.067 10.799 1.00 88.62 139 MET A CA 1
ATOM 1062 C C . MET A 1 139 ? 6.046 -7.894 12.095 1.00 88.62 139 MET A C 1
ATOM 1064 O O . MET A 1 139 ? 6.766 -8.889 12.216 1.00 88.62 139 MET A O 1
ATOM 1068 N N . PRO A 1 140 ? 5.176 -7.546 13.060 1.00 90.12 140 PRO A N 1
ATOM 1069 C CA . PRO A 1 140 ? 5.046 -8.314 14.291 1.00 90.12 140 PRO A CA 1
ATOM 1070 C C . PRO A 1 140 ? 4.347 -9.662 14.046 1.00 90.12 140 PRO A C 1
ATOM 1072 O O . PRO A 1 140 ? 3.469 -9.776 13.187 1.00 90.12 140 PRO A O 1
ATOM 1075 N N . ASP A 1 141 ? 4.676 -10.674 14.855 1.00 92.06 141 ASP A N 1
ATOM 1076 C CA . ASP A 1 141 ? 4.180 -12.055 14.701 1.00 92.06 141 ASP A CA 1
ATOM 1077 C C . ASP A 1 141 ? 2.650 -12.170 14.671 1.00 92.06 141 ASP A C 1
ATOM 1079 O O . ASP A 1 141 ? 2.092 -12.996 13.941 1.00 92.06 141 ASP A O 1
ATOM 1083 N N . TRP A 1 142 ? 1.952 -11.336 15.447 1.00 92.38 142 TRP A N 1
ATOM 1084 C CA . TRP A 1 142 ? 0.490 -11.317 15.462 1.00 92.38 142 TRP A CA 1
ATOM 1085 C C . TRP A 1 142 ? -0.077 -10.838 14.116 1.00 92.38 142 TRP A C 1
ATOM 1087 O O . TRP A 1 142 ? -1.050 -11.412 13.629 1.00 92.38 142 TRP A O 1
ATOM 1097 N N . LEU A 1 143 ? 0.554 -9.843 13.478 1.00 94.12 143 LEU A N 1
ATOM 1098 C CA . LEU A 1 143 ? 0.113 -9.299 12.193 1.00 94.12 143 LEU A CA 1
ATOM 1099 C C . LEU A 1 143 ? 0.436 -10.284 11.072 1.00 94.12 143 LEU A C 1
ATOM 1101 O O . LEU A 1 143 ? -0.424 -10.573 10.246 1.00 94.12 143 LEU A O 1
ATOM 1105 N N . ARG A 1 144 ? 1.630 -10.892 11.107 1.00 95.56 144 ARG A N 1
ATOM 1106 C CA . ARG A 1 144 ? 2.000 -12.019 10.233 1.00 95.56 144 ARG A CA 1
ATOM 1107 C C . ARG A 1 144 ? 0.961 -13.135 10.308 1.00 95.56 144 ARG A C 1
ATOM 1109 O O . ARG A 1 144 ? 0.499 -13.632 9.282 1.00 95.56 144 ARG A O 1
ATOM 1116 N N . SER A 1 145 ? 0.567 -13.514 11.522 1.00 95.75 145 SER A N 1
ATOM 1117 C CA . SER A 1 145 ? -0.457 -14.536 11.749 1.00 95.75 145 SER A CA 1
ATOM 1118 C C . SER A 1 145 ? -1.821 -14.110 11.204 1.00 95.75 145 SER A C 1
ATOM 1120 O O . SER A 1 145 ? -2.499 -14.920 10.576 1.00 95.75 145 SER A O 1
ATOM 1122 N N . ALA A 1 146 ? -2.215 -12.848 11.385 1.00 95.62 146 ALA A N 1
ATOM 1123 C CA . ALA A 1 146 ? -3.462 -12.317 10.844 1.00 95.62 146 ALA A CA 1
ATOM 1124 C C . ALA A 1 146 ? -3.488 -12.332 9.304 1.00 95.62 146 ALA A C 1
ATOM 1126 O O . ALA A 1 146 ? -4.460 -12.809 8.721 1.00 95.62 146 ALA A O 1
ATOM 1127 N N . CYS A 1 147 ? -2.409 -11.904 8.641 1.00 96.69 147 CYS A N 1
ATOM 1128 C CA . CYS A 1 147 ? -2.279 -11.963 7.181 1.00 96.69 147 CYS A CA 1
ATOM 1129 C C . CYS A 1 147 ? -2.299 -13.411 6.662 1.00 96.69 147 CYS A C 1
ATOM 1131 O O . CYS A 1 147 ? -3.012 -13.718 5.706 1.00 96.69 147 CYS A O 1
ATOM 1133 N N . ASN A 1 148 ? -1.591 -14.332 7.327 1.00 96.06 148 ASN A N 1
ATOM 1134 C CA . ASN A 1 148 ? -1.603 -15.757 6.976 1.00 96.06 148 ASN A CA 1
ATOM 1135 C C . ASN A 1 148 ? -2.998 -16.380 7.103 1.00 96.06 148 ASN A C 1
ATOM 1137 O O . ASN A 1 148 ? -3.409 -17.166 6.245 1.00 96.06 148 ASN A O 1
ATOM 1141 N N . ASN A 1 149 ? -3.738 -16.006 8.145 1.00 94.94 149 ASN A N 1
ATOM 1142 C CA . ASN A 1 149 ? -5.074 -16.522 8.426 1.00 94.94 149 ASN A CA 1
ATOM 1143 C C . ASN A 1 149 ? -6.193 -15.751 7.713 1.00 94.94 149 ASN A C 1
ATOM 1145 O O . ASN A 1 149 ? -7.365 -16.091 7.898 1.00 94.94 149 ASN A O 1
ATOM 1149 N N . LEU A 1 150 ? -5.863 -14.747 6.888 1.00 94.06 150 LEU A N 1
ATOM 1150 C CA . LEU A 1 150 ? -6.854 -14.017 6.107 1.00 94.06 150 LEU A CA 1
ATOM 1151 C C . LEU A 1 150 ? -7.669 -14.999 5.260 1.00 94.06 150 LEU A C 1
ATOM 1153 O O . LEU A 1 150 ? -7.129 -15.764 4.453 1.00 94.06 150 LEU A O 1
ATOM 1157 N N . ASN A 1 151 ? -8.983 -14.951 5.460 1.00 89.06 151 ASN A N 1
ATOM 1158 C CA . ASN A 1 151 ? -9.954 -15.763 4.752 1.00 89.06 151 ASN A CA 1
ATOM 1159 C C . ASN A 1 151 ? -11.033 -14.854 4.163 1.00 89.06 151 ASN A C 1
ATOM 1161 O O . ASN A 1 151 ? -11.913 -14.368 4.878 1.00 89.06 151 ASN A O 1
ATOM 1165 N N . LEU A 1 152 ? -10.952 -14.632 2.854 1.00 86.38 152 LEU A N 1
ATOM 1166 C CA . LEU A 1 152 ? -11.919 -13.835 2.116 1.00 86.38 152 LEU A CA 1
ATOM 1167 C C . LEU A 1 152 ? -13.195 -14.652 1.928 1.00 86.38 152 LEU A C 1
ATOM 1169 O O . LEU A 1 152 ? -13.277 -15.550 1.086 1.00 86.38 152 LEU A O 1
ATOM 1173 N N . LYS A 1 153 ? -14.203 -14.347 2.751 1.00 76.56 153 LYS A N 1
ATOM 1174 C CA . LYS A 1 153 ? -15.529 -14.954 2.634 1.00 76.56 153 LYS A CA 1
ATOM 1175 C C . LYS A 1 153 ? -16.050 -14.698 1.212 1.00 76.56 153 LYS A C 1
ATOM 1177 O O . LYS A 1 153 ? -16.188 -13.547 0.807 1.00 76.56 153 LYS A O 1
ATOM 1182 N N . ASN A 1 154 ? -16.385 -15.776 0.501 1.00 79.75 154 ASN A N 1
ATOM 1183 C CA . ASN A 1 154 ? -16.906 -15.772 -0.874 1.00 79.75 154 ASN A CA 1
ATOM 1184 C C . ASN A 1 154 ? -15.887 -15.491 -1.994 1.00 79.75 154 ASN A C 1
ATOM 1186 O O . ASN A 1 154 ? -16.308 -15.109 -3.082 1.00 79.75 154 ASN A O 1
ATOM 1190 N N . ALA A 1 155 ? -14.586 -15.710 -1.776 1.00 87.94 155 ALA A N 1
ATOM 1191 C CA . ALA A 1 155 ? -13.634 -15.675 -2.884 1.00 87.94 155 ALA A CA 1
ATOM 1192 C C . ALA A 1 155 ? -13.960 -16.762 -3.931 1.00 87.94 155 ALA A C 1
ATOM 1194 O O . ALA A 1 155 ? -13.966 -17.958 -3.630 1.00 87.94 155 ALA A O 1
ATOM 1195 N N . ASN A 1 156 ? -14.209 -16.335 -5.166 1.00 93.62 156 ASN A N 1
ATOM 1196 C CA . ASN A 1 156 ? -14.474 -17.170 -6.333 1.00 93.62 156 ASN A CA 1
ATOM 1197 C C . ASN A 1 156 ? -13.198 -17.516 -7.122 1.00 93.62 156 ASN A C 1
ATOM 1199 O O . ASN A 1 156 ? -13.206 -18.469 -7.905 1.00 93.62 156 ASN A O 1
ATOM 1203 N N . SER A 1 157 ? -12.088 -16.804 -6.890 1.00 96.88 157 SER A N 1
ATOM 1204 C CA . SER A 1 157 ? -10.767 -17.132 -7.442 1.00 96.88 157 SER A CA 1
ATOM 1205 C C . SER A 1 157 ? -9.751 -17.427 -6.335 1.00 96.88 157 SER A C 1
ATOM 1207 O O . SER A 1 157 ? -9.245 -16.534 -5.657 1.00 96.88 157 SER A O 1
ATOM 1209 N N . GLY A 1 158 ? -9.417 -18.711 -6.167 1.00 96.75 158 GLY A N 1
ATOM 1210 C CA . GLY A 1 158 ? -8.389 -19.161 -5.220 1.00 96.75 158 GLY A CA 1
ATOM 1211 C C . GLY A 1 158 ? -6.996 -18.561 -5.476 1.00 96.75 158 GLY A C 1
ATOM 1212 O O . GLY A 1 158 ? -6.369 -18.106 -4.522 1.00 96.75 158 GLY A O 1
ATOM 1213 N N . PRO A 1 159 ? -6.497 -18.519 -6.728 1.00 98.12 159 PRO A N 1
ATOM 1214 C CA . PRO A 1 159 ? -5.216 -17.885 -7.036 1.00 98.12 159 PRO A CA 1
ATOM 1215 C C . PRO A 1 159 ? -5.152 -16.393 -6.687 1.00 98.12 159 PRO A C 1
ATOM 1217 O O . PRO A 1 159 ? -4.153 -15.957 -6.123 1.00 98.12 159 PRO A O 1
ATOM 1220 N N . ASP A 1 160 ? -6.209 -15.623 -6.966 1.00 98.12 160 ASP A N 1
ATOM 1221 C CA . ASP A 1 160 ? -6.232 -14.187 -6.649 1.00 98.12 160 ASP A CA 1
ATOM 1222 C C . ASP A 1 160 ? -6.329 -13.965 -5.124 1.00 98.12 160 ASP A C 1
ATOM 1224 O O . ASP A 1 160 ? -5.652 -13.101 -4.571 1.00 98.12 160 ASP A O 1
ATOM 1228 N N . ALA A 1 161 ? -7.044 -14.835 -4.397 1.00 97.06 161 ALA A N 1
ATOM 1229 C CA . ALA A 1 161 ? -7.034 -14.833 -2.930 1.00 97.06 161 ALA A CA 1
ATOM 1230 C C . ALA A 1 161 ? -5.642 -15.121 -2.329 1.00 97.06 161 ALA A C 1
ATOM 1232 O O . ALA A 1 161 ? -5.280 -14.546 -1.301 1.00 97.06 161 ALA A O 1
ATOM 1233 N N . ILE A 1 162 ? -4.845 -15.988 -2.965 1.00 97.81 162 ILE A N 1
ATOM 1234 C CA . ILE A 1 162 ? -3.440 -16.222 -2.590 1.00 97.81 162 ILE A CA 1
ATOM 1235 C C . ILE A 1 162 ? -2.588 -14.983 -2.902 1.00 97.81 162 ILE A C 1
ATOM 1237 O O . ILE A 1 162 ? -1.799 -14.556 -2.061 1.00 97.81 162 ILE A O 1
ATOM 1241 N N . ALA A 1 163 ? -2.781 -14.362 -4.069 1.00 98.44 163 ALA A N 1
ATOM 1242 C CA . ALA A 1 163 ? -2.048 -13.161 -4.471 1.00 98.44 163 ALA A CA 1
ATOM 1243 C C . ALA A 1 163 ? -2.274 -11.971 -3.514 1.00 98.44 163 ALA A C 1
ATOM 1245 O O . ALA A 1 163 ? -1.357 -11.189 -3.282 1.00 98.44 163 ALA A O 1
ATOM 1246 N N . ILE A 1 164 ? -3.445 -11.861 -2.880 1.00 97.94 164 ILE A N 1
ATOM 1247 C CA . ILE A 1 164 ? -3.699 -10.851 -1.834 1.00 97.94 164 ILE A CA 1
ATOM 1248 C C . ILE A 1 164 ? -2.765 -11.034 -0.634 1.00 97.94 164 ILE A C 1
ATOM 1250 O O . ILE A 1 164 ? -2.275 -10.047 -0.087 1.00 97.94 164 ILE A O 1
ATOM 1254 N N . LYS A 1 165 ? -2.467 -12.281 -0.240 1.00 98.06 165 LYS A N 1
ATOM 1255 C CA . LYS A 1 165 ? -1.497 -12.548 0.834 1.00 98.06 165 LYS A CA 1
ATOM 1256 C C . LYS A 1 165 ? -0.094 -12.123 0.421 1.00 98.06 165 LYS A C 1
ATOM 1258 O O . LYS A 1 165 ? 0.571 -11.468 1.217 1.00 98.06 165 LYS A O 1
ATOM 1263 N N . ALA A 1 166 ? 0.314 -12.414 -0.818 1.00 98.31 166 ALA A N 1
ATOM 1264 C CA . ALA A 1 166 ? 1.585 -11.923 -1.354 1.00 98.31 166 ALA A CA 1
ATOM 1265 C C . ALA A 1 166 ? 1.678 -10.393 -1.234 1.00 98.31 166 ALA A C 1
ATOM 1267 O O . ALA A 1 166 ? 2.627 -9.879 -0.648 1.00 98.31 166 ALA A O 1
ATOM 1268 N N . GLY A 1 167 ? 0.637 -9.675 -1.668 1.00 97.69 167 GLY A N 1
ATOM 1269 C CA . GLY A 1 167 ? 0.555 -8.220 -1.541 1.00 97.69 167 GLY A CA 1
ATOM 1270 C C . GLY A 1 167 ? 0.672 -7.708 -0.105 1.00 97.69 167 GLY A C 1
ATOM 1271 O O . GLY A 1 167 ? 1.430 -6.776 0.151 1.00 97.69 167 GLY A O 1
ATOM 1272 N N . LEU A 1 168 ? -0.020 -8.335 0.851 1.00 97.31 168 LEU A N 1
ATOM 1273 C CA . LEU A 1 168 ? 0.065 -7.956 2.266 1.00 97.31 168 LEU A CA 1
ATOM 1274 C C . LEU A 1 168 ? 1.481 -8.116 2.829 1.00 97.31 168 LEU A C 1
ATOM 1276 O O . LEU A 1 168 ? 1.997 -7.188 3.449 1.00 97.31 168 LEU A O 1
ATOM 1280 N N . PHE A 1 169 ? 2.137 -9.252 2.585 1.00 97.31 169 PHE A N 1
ATOM 1281 C CA . PHE A 1 169 ? 3.521 -9.451 3.025 1.00 97.31 169 PHE A CA 1
ATOM 1282 C C . PHE A 1 169 ? 4.484 -8.481 2.335 1.00 97.31 169 PHE A C 1
ATOM 1284 O O . PHE A 1 169 ? 5.354 -7.905 2.991 1.00 97.31 169 PHE A O 1
ATOM 1291 N N . GLN A 1 170 ? 4.262 -8.208 1.046 1.00 96.00 170 GLN A N 1
ATOM 1292 C CA . GLN A 1 170 ? 5.023 -7.222 0.290 1.00 96.00 170 GLN A CA 1
ATOM 1293 C C . GLN A 1 170 ? 4.939 -5.841 0.952 1.00 96.00 170 GLN A C 1
ATOM 1295 O O . GLN A 1 170 ? 5.967 -5.218 1.218 1.00 96.00 170 GLN A O 1
ATOM 1300 N N . ILE A 1 171 ? 3.734 -5.373 1.267 1.00 94.69 171 ILE A N 1
ATOM 1301 C CA . ILE A 1 171 ? 3.494 -4.070 1.897 1.00 94.69 171 ILE A CA 1
ATOM 1302 C C . ILE A 1 171 ? 4.256 -3.930 3.226 1.00 94.69 171 ILE A C 1
ATOM 1304 O O . ILE A 1 171 ? 4.894 -2.901 3.448 1.00 94.69 171 ILE A O 1
ATOM 1308 N N . HIS A 1 172 ? 4.314 -4.994 4.034 1.00 94.00 172 HIS A N 1
ATOM 1309 C CA . HIS A 1 172 ? 5.059 -5.036 5.306 1.00 94.00 172 HIS A CA 1
ATOM 1310 C C . HIS A 1 172 ? 6.560 -5.349 5.169 1.00 94.00 172 HIS A C 1
ATOM 1312 O O . HIS A 1 172 ? 7.249 -5.617 6.158 1.00 94.00 172 HIS A O 1
ATOM 1318 N N . GLY A 1 173 ? 7.086 -5.324 3.943 1.00 94.19 173 GLY A N 1
ATOM 1319 C CA . GLY A 1 173 ? 8.510 -5.519 3.661 1.00 94.19 173 GLY A CA 1
ATOM 1320 C C . GLY A 1 173 ? 9.002 -6.960 3.816 1.00 94.19 173 GLY A C 1
ATOM 1321 O O . GLY A 1 173 ? 10.206 -7.187 3.766 1.00 94.19 173 GLY A O 1
ATOM 1322 N N . ASP A 1 174 ? 8.106 -7.933 3.979 1.00 95.69 174 ASP A N 1
ATOM 1323 C CA . ASP A 1 174 ? 8.456 -9.352 4.018 1.00 95.69 174 ASP A CA 1
ATOM 1324 C C . ASP A 1 174 ? 8.503 -9.928 2.599 1.00 95.69 174 ASP A C 1
ATOM 1326 O O . ASP A 1 174 ? 7.534 -10.491 2.081 1.00 95.69 174 ASP A O 1
ATOM 1330 N N . LEU A 1 175 ? 9.644 -9.711 1.945 1.00 96.25 175 LEU A N 1
ATOM 1331 C CA . LEU A 1 175 ? 9.843 -10.097 0.550 1.00 96.25 175 LEU A CA 1
ATOM 1332 C C . LEU A 1 175 ? 9.859 -11.619 0.361 1.00 96.25 175 LEU A C 1
ATOM 1334 O O . LEU A 1 175 ? 9.341 -12.102 -0.642 1.00 96.25 175 LEU A O 1
ATOM 1338 N N . GLU A 1 176 ? 10.397 -12.373 1.324 1.00 96.00 176 GLU A N 1
ATOM 1339 C CA . GLU A 1 176 ? 10.483 -13.837 1.256 1.00 96.00 176 GLU A CA 1
ATOM 1340 C C . GLU A 1 176 ? 9.088 -14.471 1.280 1.00 96.00 176 GLU A C 1
ATOM 1342 O O . GLU A 1 176 ? 8.718 -15.191 0.352 1.00 96.00 176 GLU A O 1
ATOM 1347 N N . THR A 1 177 ? 8.267 -14.126 2.275 1.00 97.25 177 THR A N 1
ATOM 1348 C CA . THR A 1 177 ? 6.905 -14.669 2.392 1.00 97.25 177 THR A CA 1
ATOM 1349 C C . THR A 1 177 ? 6.025 -14.198 1.228 1.00 97.25 177 THR A C 1
ATOM 1351 O O . THR A 1 177 ? 5.205 -14.954 0.703 1.00 97.25 177 THR A O 1
ATOM 1354 N N . SER A 1 178 ? 6.204 -12.950 0.781 1.00 98.00 178 SER A N 1
ATOM 1355 C CA . SER A 1 178 ? 5.538 -12.427 -0.418 1.00 98.00 178 SER A CA 1
ATOM 1356 C C . SER A 1 178 ? 5.874 -13.250 -1.666 1.00 98.00 178 SER A C 1
ATOM 1358 O O . SER A 1 178 ? 4.971 -13.670 -2.398 1.00 98.00 178 SER A O 1
ATOM 1360 N N . HIS A 1 179 ? 7.162 -13.535 -1.883 1.00 98.38 179 HIS A N 1
ATOM 1361 C CA . HIS A 1 179 ? 7.641 -14.345 -2.998 1.00 98.38 179 HIS A CA 1
ATOM 1362 C C . HIS A 1 179 ? 7.045 -15.757 -2.986 1.00 98.38 179 HIS A C 1
ATOM 1364 O O . HIS A 1 179 ? 6.610 -16.227 -4.040 1.00 98.38 179 HIS A O 1
ATOM 1370 N N . GLU A 1 180 ? 6.988 -16.412 -1.821 1.00 98.50 180 GLU A N 1
ATOM 1371 C CA . GLU A 1 180 ? 6.396 -17.747 -1.659 1.00 98.50 180 GLU A CA 1
ATOM 1372 C C . GLU A 1 180 ? 4.924 -17.776 -2.093 1.00 98.50 180 GLU A C 1
ATOM 1374 O O . GLU A 1 180 ? 4.544 -18.574 -2.952 1.00 98.50 180 GLU A O 1
ATOM 1379 N N . TYR A 1 181 ? 4.098 -16.855 -1.584 1.00 98.56 181 TYR A N 1
ATOM 1380 C CA . TYR A 1 181 ? 2.683 -16.802 -1.962 1.00 98.56 181 TYR A CA 1
ATOM 1381 C C . TYR A 1 181 ? 2.476 -16.474 -3.442 1.00 98.56 181 TYR A C 1
ATOM 1383 O O . TYR A 1 181 ? 1.639 -17.088 -4.104 1.00 98.56 181 TYR A O 1
ATOM 1391 N N . ALA A 1 182 ? 3.238 -15.527 -3.986 1.00 98.50 182 ALA A N 1
ATOM 1392 C CA . ALA A 1 182 ? 3.145 -15.192 -5.401 1.00 98.50 182 ALA A CA 1
ATOM 1393 C C . ALA A 1 182 ? 3.595 -16.364 -6.301 1.00 98.50 182 ALA A C 1
ATOM 1395 O O . ALA A 1 182 ? 2.998 -16.601 -7.354 1.00 98.50 182 ALA A O 1
ATOM 1396 N N . GLN A 1 183 ? 4.563 -17.172 -5.852 1.00 98.25 183 GLN A N 1
ATOM 1397 C CA . GLN A 1 183 ? 5.014 -18.379 -6.552 1.00 98.25 183 GLN A CA 1
ATOM 1398 C C . GLN A 1 183 ? 3.924 -19.463 -6.586 1.00 98.25 183 GLN A C 1
ATOM 1400 O O . GLN A 1 183 ? 3.761 -20.145 -7.603 1.00 98.25 183 GLN A O 1
ATOM 1405 N N . ASP A 1 184 ? 3.138 -19.608 -5.517 1.00 98.25 184 ASP A N 1
ATOM 1406 C CA . ASP A 1 184 ? 2.046 -20.589 -5.437 1.00 98.25 184 ASP A CA 1
ATOM 1407 C C . ASP A 1 184 ? 0.921 -20.318 -6.457 1.00 98.25 184 ASP A C 1
ATOM 1409 O O . ASP A 1 184 ? 0.288 -21.248 -6.997 1.00 98.25 184 ASP A O 1
ATOM 1413 N N . CYS A 1 185 ? 0.684 -19.040 -6.769 1.00 97.56 185 CYS A N 1
ATOM 1414 C CA . CYS A 1 185 ? -0.333 -18.594 -7.719 1.00 97.56 185 CYS A CA 1
ATOM 1415 C C . CYS A 1 185 ? 0.213 -18.124 -9.079 1.00 97.56 185 CYS A C 1
ATOM 1417 O O . CYS A 1 185 ? -0.575 -17.649 -9.899 1.00 97.56 185 CYS A O 1
ATOM 1419 N N . GLN A 1 186 ? 1.505 -18.323 -9.367 1.00 97.06 186 GLN A N 1
ATOM 1420 C CA . GLN A 1 186 ? 2.122 -17.886 -10.626 1.00 97.06 186 GLN A CA 1
ATOM 1421 C C . GLN A 1 186 ? 1.370 -18.391 -11.870 1.00 97.06 186 GLN A C 1
ATOM 1423 O O . GLN A 1 186 ? 0.950 -19.553 -11.943 1.00 97.06 186 GLN A O 1
ATOM 1428 N N . GLY A 1 187 ? 1.219 -17.525 -12.871 1.00 96.94 187 GLY A N 1
ATOM 1429 C CA . GLY A 1 187 ? 0.526 -17.805 -14.132 1.00 96.94 187 GLY A CA 1
ATOM 1430 C C . GLY A 1 187 ? -0.953 -18.193 -13.990 1.00 96.94 187 GLY A C 1
ATOM 1431 O O . GLY A 1 187 ? -1.530 -18.732 -14.935 1.00 96.94 187 GLY A O 1
ATOM 1432 N N . LYS A 1 188 ? -1.562 -17.976 -12.818 1.00 97.44 188 LYS A N 1
ATOM 1433 C CA . LYS A 1 188 ? -2.973 -18.263 -12.517 1.00 97.44 188 LYS A CA 1
ATOM 1434 C C . LYS A 1 188 ? -3.690 -16.972 -12.097 1.00 97.44 188 LYS A C 1
ATOM 1436 O O . LYS A 1 188 ? -3.071 -15.923 -11.943 1.00 97.44 188 LYS A O 1
ATOM 1441 N N . GLY A 1 189 ? -4.999 -17.073 -11.870 1.00 95.94 189 GLY A N 1
ATOM 1442 C CA . GLY A 1 189 ? -5.845 -15.925 -11.530 1.00 95.94 189 GLY A CA 1
ATOM 1443 C C . GLY A 1 189 ? -6.315 -15.176 -12.771 1.00 95.94 189 GLY A C 1
ATOM 1444 O O . GLY A 1 189 ? -6.004 -15.570 -13.898 1.00 95.94 189 GLY A O 1
ATOM 1445 N N . ARG A 1 190 ? -7.113 -14.126 -12.575 1.00 96.38 190 ARG A N 1
ATOM 1446 C CA . ARG A 1 190 ? -7.764 -13.426 -13.695 1.00 96.38 190 ARG A CA 1
ATOM 1447 C C . ARG A 1 190 ? -6.792 -12.572 -14.510 1.00 96.38 190 ARG A C 1
ATOM 1449 O O . ARG A 1 190 ? -6.845 -12.608 -15.737 1.00 96.38 190 ARG A O 1
ATOM 1456 N N . TYR A 1 191 ? -5.898 -11.859 -13.828 1.00 96.81 191 TYR A N 1
ATOM 1457 C CA . TYR A 1 191 ? -4.932 -10.936 -14.438 1.00 96.81 191 TYR A CA 1
ATOM 1458 C C . TYR A 1 191 ? -3.494 -11.189 -13.964 1.00 96.81 191 TYR A C 1
ATOM 1460 O O . TYR A 1 191 ? -2.689 -10.269 -13.870 1.00 96.81 191 TYR A O 1
ATOM 1468 N N . ALA A 1 192 ? -3.168 -12.451 -13.659 1.00 96.88 192 ALA A N 1
ATOM 1469 C CA . ALA A 1 192 ? -1.829 -12.876 -13.244 1.00 96.88 192 ALA A CA 1
ATOM 1470 C C . ALA A 1 192 ? -1.261 -12.057 -12.064 1.00 96.88 192 ALA A C 1
ATOM 1472 O O . ALA A 1 192 ? -0.079 -11.715 -12.045 1.00 96.88 192 ALA A O 1
ATOM 1473 N N . ALA A 1 193 ? -2.095 -11.763 -11.058 1.00 98.19 193 ALA A N 1
ATOM 1474 C CA . ALA A 1 193 ? -1.704 -10.951 -9.905 1.00 98.19 193 ALA A CA 1
ATOM 1475 C C . ALA A 1 193 ? -0.471 -11.511 -9.169 1.00 98.19 193 ALA A C 1
ATOM 1477 O O . ALA A 1 193 ? 0.358 -10.738 -8.698 1.00 98.19 193 ALA A O 1
ATOM 1478 N N . GLY A 1 194 ? -0.297 -12.839 -9.125 1.00 98.50 194 GLY A N 1
ATOM 1479 C CA . GLY A 1 194 ? 0.924 -13.474 -8.608 1.00 98.50 194 GLY A CA 1
ATOM 1480 C C . GLY A 1 194 ? 2.186 -13.066 -9.376 1.00 98.50 194 GLY A C 1
ATOM 1481 O O . GLY A 1 194 ? 3.162 -12.636 -8.766 1.00 98.50 194 GLY A O 1
ATOM 1482 N N . ASP A 1 195 ? 2.141 -13.101 -10.712 1.00 98.75 195 ASP A N 1
ATOM 1483 C CA . ASP A 1 195 ? 3.258 -12.667 -11.565 1.00 98.75 195 ASP A CA 1
ATOM 1484 C C . ASP A 1 195 ? 3.526 -11.156 -11.381 1.00 98.75 195 ASP A C 1
ATOM 1486 O O . ASP A 1 195 ? 4.680 -10.725 -11.387 1.00 98.75 195 ASP A O 1
ATOM 1490 N N . TYR A 1 196 ? 2.486 -10.344 -11.149 1.00 98.81 196 TYR A N 1
ATOM 1491 C CA . TYR A 1 196 ? 2.644 -8.916 -10.845 1.00 98.81 196 TYR A CA 1
ATOM 1492 C C . TYR A 1 196 ? 3.355 -8.709 -9.498 1.00 98.81 196 TYR A C 1
ATOM 1494 O O . TYR A 1 196 ? 4.363 -7.998 -9.434 1.00 98.81 196 TYR A O 1
ATOM 1502 N N . TRP A 1 197 ? 2.892 -9.360 -8.425 1.00 98.69 197 TRP A N 1
ATOM 1503 C CA . TRP A 1 197 ? 3.538 -9.274 -7.112 1.00 98.69 197 TRP A CA 1
ATOM 1504 C C . TRP A 1 197 ? 4.986 -9.775 -7.143 1.00 98.69 197 TRP A C 1
ATOM 1506 O O . TRP A 1 197 ? 5.834 -9.152 -6.510 1.00 98.69 197 TRP A O 1
ATOM 1516 N N . HIS A 1 198 ? 5.311 -10.800 -7.940 1.00 98.25 198 HIS A N 1
ATOM 1517 C CA . HIS A 1 198 ? 6.700 -11.195 -8.225 1.00 98.25 198 HIS A CA 1
ATOM 1518 C C . HIS A 1 198 ? 7.515 -10.079 -8.875 1.00 98.25 198 HIS A C 1
ATOM 1520 O O . HIS A 1 198 ? 8.636 -9.811 -8.443 1.00 98.25 198 HIS A O 1
ATOM 1526 N N . GLY A 1 199 ? 6.955 -9.395 -9.875 1.00 98.62 199 GLY A N 1
ATOM 1527 C CA . GLY A 1 199 ? 7.594 -8.243 -10.512 1.00 98.62 199 GLY A CA 1
ATOM 1528 C C . GLY A 1 199 ? 7.942 -7.140 -9.511 1.00 98.62 199 GLY A C 1
ATOM 1529 O O . GLY A 1 199 ? 9.077 -6.653 -9.501 1.00 98.62 199 GLY A O 1
ATOM 1530 N N . ILE A 1 200 ? 7.005 -6.789 -8.625 1.00 98.69 200 ILE A N 1
ATOM 1531 C CA . ILE A 1 200 ? 7.239 -5.822 -7.540 1.00 98.69 200 ILE A CA 1
ATOM 1532 C C . ILE A 1 200 ? 8.255 -6.371 -6.532 1.00 98.69 200 ILE A C 1
ATOM 1534 O O . ILE A 1 200 ? 9.129 -5.629 -6.093 1.00 98.69 200 ILE A O 1
ATOM 1538 N N . MET A 1 201 ? 8.170 -7.650 -6.163 1.00 98.44 201 MET A N 1
ATOM 1539 C CA . MET A 1 201 ? 9.078 -8.289 -5.209 1.00 98.44 201 MET A CA 1
ATOM 1540 C C . MET A 1 201 ? 10.526 -8.219 -5.674 1.00 98.44 201 MET A C 1
ATOM 1542 O O . MET A 1 201 ? 11.329 -7.577 -4.999 1.00 98.44 201 MET A O 1
ATOM 1546 N N . HIS A 1 202 ? 10.827 -8.721 -6.872 1.00 98.50 202 HIS A N 1
ATOM 1547 C CA . HIS A 1 202 ? 12.176 -8.667 -7.436 1.00 98.50 202 HIS A CA 1
ATOM 1548 C C . HIS A 1 202 ? 12.690 -7.229 -7.606 1.00 98.50 202 HIS A C 1
ATOM 1550 O O . HIS A 1 202 ? 13.870 -6.961 -7.400 1.00 98.50 202 HIS A O 1
ATOM 1556 N N . ARG A 1 203 ? 11.807 -6.261 -7.904 1.00 98.44 203 ARG A N 1
ATOM 1557 C CA . ARG A 1 203 ? 12.187 -4.836 -7.943 1.00 98.44 203 ARG A CA 1
ATOM 1558 C C . ARG A 1 203 ? 12.644 -4.323 -6.575 1.00 98.44 203 ARG A C 1
ATOM 1560 O O . ARG A 1 203 ? 13.507 -3.450 -6.523 1.00 98.44 203 ARG A O 1
ATOM 1567 N N . ARG A 1 204 ? 12.041 -4.834 -5.497 1.00 97.62 204 ARG A N 1
ATOM 1568 C CA . ARG A 1 204 ? 12.293 -4.431 -4.107 1.00 97.62 204 ARG A CA 1
ATOM 1569 C C . ARG A 1 204 ? 13.426 -5.211 -3.429 1.00 97.62 204 ARG A C 1
ATOM 1571 O O . ARG A 1 204 ? 13.892 -4.762 -2.390 1.00 97.62 204 ARG A O 1
ATOM 1578 N N . GLU A 1 205 ? 13.935 -6.293 -4.022 1.00 96.81 205 GLU A N 1
ATOM 1579 C CA . GLU A 1 205 ? 15.226 -6.928 -3.659 1.00 96.81 205 GLU A CA 1
ATOM 1580 C C . GLU A 1 205 ? 16.387 -6.551 -4.615 1.00 96.81 205 GLU A C 1
ATOM 1582 O O . GLU A 1 205 ? 17.370 -7.277 -4.759 1.00 96.81 205 GLU A O 1
ATOM 1587 N N . PRO A 1 206 ? 16.314 -5.364 -5.233 1.00 97.12 206 PRO A N 1
ATOM 1588 C CA . PRO A 1 206 ? 17.136 -4.936 -6.363 1.00 97.12 206 PRO A CA 1
ATOM 1589 C C . PRO A 1 206 ? 17.526 -5.953 -7.460 1.00 97.12 206 PRO A C 1
ATOM 1591 O O . PRO A 1 206 ? 18.567 -5.774 -8.095 1.00 97.12 206 PRO A O 1
ATOM 1594 N N . ASP A 1 207 ? 16.692 -6.956 -7.763 1.00 98.19 207 ASP A N 1
ATOM 1595 C CA . ASP A 1 207 ? 16.825 -7.826 -8.945 1.00 98.19 207 ASP A CA 1
ATOM 1596 C C . ASP A 1 207 ? 15.966 -7.297 -10.110 1.00 98.19 207 ASP A C 1
ATOM 1598 O O . ASP A 1 207 ? 14.917 -7.828 -10.496 1.00 98.19 207 ASP A O 1
ATOM 1602 N N . TYR A 1 208 ? 16.418 -6.188 -10.694 1.00 98.56 208 TYR A N 1
ATOM 1603 C CA . TYR A 1 208 ? 15.692 -5.481 -11.754 1.00 98.56 208 TYR A CA 1
ATOM 1604 C C . TYR A 1 208 ? 15.527 -6.308 -13.038 1.00 98.56 208 TYR A C 1
ATOM 1606 O O . TYR A 1 208 ? 14.552 -6.133 -13.774 1.00 98.56 208 TYR A O 1
ATOM 1614 N N . GLY A 1 209 ? 16.467 -7.214 -13.324 1.00 98.56 209 GLY A N 1
ATOM 1615 C CA . GLY A 1 209 ? 16.398 -8.099 -14.486 1.00 98.56 209 GLY A CA 1
ATOM 1616 C C . GLY A 1 209 ? 15.257 -9.104 -14.358 1.00 98.56 209 GLY A C 1
ATOM 1617 O O . GLY A 1 209 ? 14.461 -9.264 -15.289 1.00 98.56 209 GLY A O 1
ATOM 1618 N N . ASN A 1 210 ? 15.143 -9.729 -13.188 1.00 98.50 210 ASN A N 1
ATOM 1619 C CA . ASN A 1 210 ? 14.082 -10.682 -12.895 1.00 98.50 210 ASN A CA 1
ATOM 1620 C C . ASN A 1 210 ? 12.723 -9.986 -12.736 1.00 98.50 210 ASN A C 1
ATOM 1622 O O . ASN A 1 210 ? 11.722 -10.442 -13.284 1.00 98.50 210 ASN A O 1
ATOM 1626 N N . SER A 1 211 ? 12.696 -8.795 -12.133 1.00 98.69 211 SER A N 1
ATOM 1627 C CA . SER A 1 211 ? 11.500 -7.945 -12.105 1.00 98.69 211 SER A CA 1
ATOM 1628 C C . SER A 1 211 ? 10.922 -7.714 -13.510 1.00 98.69 211 SER A C 1
ATOM 1630 O O . SER A 1 211 ? 9.747 -7.990 -13.764 1.00 98.69 211 SER A O 1
ATOM 1632 N N . LYS A 1 212 ? 11.765 -7.308 -14.472 1.00 98.69 212 LYS A N 1
ATOM 1633 C CA . LYS A 1 212 ? 11.361 -7.124 -15.877 1.00 98.69 212 LYS A CA 1
ATOM 1634 C C . LYS A 1 212 ? 10.884 -8.423 -16.527 1.00 98.69 212 LYS A C 1
ATOM 1636 O O . LYS A 1 212 ? 9.996 -8.379 -17.374 1.00 98.69 212 LYS A O 1
ATOM 1641 N N . TYR A 1 213 ? 11.458 -9.573 -16.175 1.00 98.38 213 TYR A N 1
ATOM 1642 C CA . TYR A 1 213 ? 10.978 -10.869 -16.665 1.00 98.38 213 TYR A CA 1
ATOM 1643 C C . TYR A 1 213 ? 9.526 -11.126 -16.237 1.00 98.38 213 TYR A C 1
ATOM 1645 O O . TYR A 1 213 ? 8.695 -11.455 -17.085 1.00 98.38 213 TYR A O 1
ATOM 1653 N N . TRP A 1 214 ? 9.193 -10.892 -14.968 1.00 98.56 214 TRP A N 1
ATOM 1654 C CA . TRP A 1 214 ? 7.833 -11.071 -14.460 1.00 98.56 214 TRP A CA 1
ATOM 1655 C C . TRP A 1 214 ? 6.841 -10.066 -15.038 1.00 98.56 214 TRP A C 1
ATOM 1657 O O . TRP A 1 214 ? 5.770 -10.463 -15.494 1.00 98.56 214 TRP A O 1
ATOM 1667 N N . PHE A 1 215 ? 7.219 -8.793 -15.169 1.00 97.88 215 PHE A N 1
ATOM 1668 C CA . PHE A 1 215 ? 6.355 -7.804 -15.820 1.00 97.88 215 PHE A CA 1
ATOM 1669 C C . PHE A 1 215 ? 6.051 -8.135 -17.292 1.00 97.88 215 PHE A C 1
ATOM 1671 O O . PHE A 1 215 ? 4.980 -7.793 -17.788 1.00 97.88 215 PHE A O 1
ATOM 1678 N N . ARG A 1 216 ? 6.936 -8.855 -18.004 1.00 96.69 216 ARG A N 1
ATOM 1679 C CA . ARG A 1 216 ? 6.633 -9.346 -19.365 1.00 96.69 216 ARG A CA 1
ATOM 1680 C C . ARG A 1 216 ? 5.565 -10.435 -19.364 1.00 96.69 216 ARG A C 1
ATOM 1682 O O . ARG A 1 216 ? 4.877 -10.582 -20.369 1.00 96.69 216 ARG A O 1
ATOM 1689 N N . ARG A 1 217 ? 5.453 -11.205 -18.278 1.00 97.06 217 ARG A N 1
ATOM 1690 C CA . ARG A 1 217 ? 4.434 -12.250 -18.119 1.00 97.06 217 ARG A CA 1
ATOM 1691 C C . ARG A 1 217 ? 3.068 -11.679 -17.758 1.00 97.06 217 ARG A C 1
ATOM 1693 O O . ARG A 1 217 ? 2.074 -12.226 -18.218 1.00 97.06 217 ARG A O 1
ATOM 1700 N N . VAL A 1 218 ? 3.035 -10.581 -16.998 1.00 96.50 218 VAL A N 1
ATOM 1701 C CA . VAL A 1 218 ? 1.800 -9.835 -16.702 1.00 96.50 218 VAL A CA 1
ATOM 1702 C C . VAL A 1 218 ? 1.158 -9.332 -17.995 1.00 96.50 218 VAL A C 1
ATOM 1704 O O . VAL A 1 218 ? -0.028 -9.550 -18.221 1.00 96.50 218 VAL A O 1
ATOM 1707 N N . GLY A 1 219 ? 1.946 -8.706 -18.875 1.00 91.31 219 GLY A N 1
ATOM 1708 C CA . GLY A 1 219 ? 1.411 -8.096 -20.089 1.00 91.31 219 GLY A CA 1
ATOM 1709 C C . GLY A 1 219 ? 0.549 -6.879 -19.754 1.00 91.31 219 GLY A C 1
ATOM 1710 O O . GLY A 1 219 ? 1.028 -5.957 -19.099 1.00 91.31 219 GLY A O 1
ATOM 1711 N N . GLU A 1 220 ? -0.698 -6.865 -20.219 1.00 90.69 220 GLU A N 1
ATOM 1712 C CA . GLU A 1 220 ? -1.656 -5.793 -19.926 1.00 90.69 220 GLU A CA 1
ATOM 1713 C C . GLU A 1 220 ? -2.330 -6.026 -18.569 1.00 90.69 220 GLU A C 1
ATOM 1715 O O . GLU A 1 220 ? -2.709 -7.153 -18.250 1.00 90.69 220 GLU A O 1
ATOM 1720 N N . HIS A 1 221 ? -2.530 -4.964 -17.786 1.00 95.44 221 HIS A N 1
ATOM 1721 C CA . HIS A 1 221 ? -3.196 -5.062 -16.487 1.00 95.44 221 HIS A CA 1
ATOM 1722 C C . HIS A 1 221 ? -4.224 -3.936 -16.283 1.00 95.44 221 HIS A C 1
ATOM 1724 O O . HIS A 1 221 ? -3.934 -2.792 -16.644 1.00 95.44 221 HIS A O 1
ATOM 1730 N N . PRO A 1 222 ? -5.388 -4.204 -15.648 1.00 95.62 222 PRO A N 1
ATOM 1731 C CA . PRO A 1 222 ? -6.442 -3.200 -15.458 1.00 95.62 222 PRO A CA 1
ATOM 1732 C C . PRO A 1 222 ? -6.018 -1.923 -14.718 1.00 95.62 222 PRO A C 1
ATOM 1734 O O . PRO A 1 222 ? -6.621 -0.877 -14.918 1.00 95.62 222 PRO A O 1
ATOM 1737 N N . ILE A 1 223 ? -4.978 -1.987 -13.880 1.00 96.12 223 ILE A N 1
ATOM 1738 C CA . ILE A 1 223 ? -4.548 -0.837 -13.062 1.00 96.12 223 ILE A CA 1
ATOM 1739 C C . ILE A 1 223 ? -3.682 0.178 -13.816 1.00 96.12 223 ILE A C 1
ATOM 1741 O O . ILE A 1 223 ? -3.362 1.224 -13.261 1.00 96.12 223 ILE A O 1
ATOM 1745 N N . PHE A 1 224 ? -3.237 -0.131 -15.037 1.00 95.69 224 PHE A N 1
ATOM 1746 C CA . PHE A 1 224 ? -2.228 0.668 -15.739 1.00 95.69 224 PHE A CA 1
ATOM 1747 C C . PHE A 1 224 ? -2.678 2.103 -16.027 1.00 95.69 224 PHE A C 1
ATOM 1749 O O . PHE A 1 224 ? -1.884 3.027 -15.852 1.00 95.69 224 PHE A O 1
ATOM 1756 N N . ASP A 1 225 ? -3.937 2.320 -16.402 1.00 93.38 225 ASP A N 1
ATOM 1757 C CA . ASP A 1 225 ? -4.438 3.669 -16.695 1.00 93.38 225 ASP A CA 1
ATOM 1758 C C . ASP A 1 225 ? -4.535 4.536 -15.425 1.00 93.38 225 ASP A C 1
ATOM 1760 O O . ASP A 1 225 ? -4.112 5.701 -15.416 1.00 93.38 225 ASP A O 1
ATOM 1764 N N . ASP A 1 226 ? -5.010 3.953 -14.320 1.00 93.44 226 ASP A N 1
ATOM 1765 C CA . ASP A 1 226 ? -5.072 4.632 -13.023 1.00 93.44 226 ASP A CA 1
ATOM 1766 C C . ASP A 1 226 ? -3.666 4.913 -12.479 1.00 93.44 226 ASP A C 1
ATOM 1768 O O . ASP A 1 226 ? -3.377 6.026 -12.028 1.00 93.44 226 ASP A O 1
ATOM 1772 N N . LEU A 1 227 ? -2.757 3.940 -12.584 1.00 95.44 227 LEU A N 1
ATOM 1773 C CA . LEU A 1 227 ? -1.370 4.078 -12.148 1.00 95.44 227 LEU A CA 1
ATOM 1774 C C . LEU A 1 227 ? -0.625 5.140 -12.963 1.00 95.44 227 LEU A C 1
ATOM 1776 O O . LEU A 1 227 ? 0.077 5.971 -12.390 1.00 95.44 227 LEU A O 1
ATOM 1780 N N . SER A 1 228 ? -0.834 5.181 -14.279 1.00 95.31 228 SER A N 1
ATOM 1781 C CA . SER A 1 228 ? -0.303 6.228 -15.157 1.00 95.31 228 SER A CA 1
ATOM 1782 C C . SER A 1 228 ? -0.750 7.627 -14.732 1.00 95.31 228 SER A C 1
ATOM 1784 O O . SER A 1 228 ? 0.061 8.558 -14.627 1.00 95.31 228 SER A O 1
ATOM 1786 N N . THR A 1 229 ? -2.042 7.772 -14.430 1.00 93.69 229 THR A N 1
ATOM 1787 C CA . THR A 1 229 ? -2.634 9.039 -13.990 1.00 93.69 229 THR A CA 1
ATOM 1788 C C . THR A 1 229 ? -2.053 9.487 -12.648 1.00 93.69 229 THR A C 1
ATOM 1790 O O . THR A 1 229 ? -1.664 10.654 -12.494 1.00 93.69 229 THR A O 1
ATOM 1793 N N . GLN A 1 230 ? -1.936 8.566 -11.687 1.00 94.19 230 GLN A N 1
ATOM 1794 C CA . GLN A 1 230 ? -1.354 8.857 -10.376 1.00 94.19 230 GLN A CA 1
ATOM 1795 C C . GLN A 1 230 ? 0.135 9.196 -10.485 1.00 94.19 230 GLN A C 1
ATOM 1797 O O . GLN A 1 230 ? 0.564 10.232 -9.976 1.00 94.19 230 GLN A O 1
ATOM 1802 N N . ALA A 1 231 ? 0.913 8.409 -11.229 1.00 95.81 231 ALA A N 1
ATOM 1803 C CA . ALA A 1 231 ? 2.338 8.655 -11.421 1.00 95.81 231 ALA A CA 1
ATOM 1804 C C . ALA A 1 231 ? 2.615 9.993 -12.112 1.00 95.81 231 ALA A C 1
ATOM 1806 O O . ALA A 1 231 ? 3.492 10.743 -11.683 1.00 95.81 231 ALA A O 1
ATOM 1807 N N . SER A 1 232 ? 1.818 10.345 -13.124 1.00 94.75 232 SER A N 1
ATOM 1808 C CA . SER A 1 232 ? 1.884 11.658 -13.772 1.00 94.75 232 SER A CA 1
ATOM 1809 C C . SER A 1 232 ? 1.625 12.797 -12.790 1.00 94.75 232 SER A C 1
ATOM 1811 O O . SER A 1 232 ? 2.285 13.832 -12.850 1.00 94.75 232 SER A O 1
ATOM 1813 N N . THR A 1 233 ? 0.650 12.634 -11.896 1.00 94.69 233 THR A N 1
ATOM 1814 C CA . THR A 1 233 ? 0.305 13.647 -10.889 1.00 94.69 233 THR A CA 1
ATOM 1815 C C . THR A 1 233 ? 1.436 13.816 -9.876 1.00 94.69 233 THR A C 1
ATOM 1817 O O . THR A 1 233 ? 1.878 14.941 -9.636 1.00 94.69 233 THR A O 1
ATOM 1820 N N . ILE A 1 234 ? 1.973 12.705 -9.368 1.00 95.25 234 ILE A N 1
ATOM 1821 C CA . ILE A 1 234 ? 3.094 12.684 -8.421 1.00 95.25 234 ILE A CA 1
ATOM 1822 C C . ILE A 1 234 ? 4.346 13.327 -9.040 1.00 95.25 234 ILE A C 1
ATOM 1824 O O . ILE A 1 234 ? 4.965 14.202 -8.433 1.00 95.25 234 ILE A O 1
ATOM 1828 N N . LEU A 1 235 ? 4.705 12.967 -10.277 1.00 96.19 235 LEU A N 1
ATOM 1829 C CA . LEU A 1 235 ? 5.894 13.513 -10.944 1.00 96.19 235 LEU A CA 1
ATOM 1830 C C . LEU A 1 235 ? 5.739 14.983 -11.339 1.00 96.19 235 LEU A C 1
ATOM 1832 O O . LEU A 1 235 ? 6.722 15.716 -11.292 1.00 96.19 235 LEU A O 1
ATOM 1836 N N . LYS A 1 236 ? 4.527 15.449 -11.666 1.00 95.44 236 LYS A N 1
ATOM 1837 C CA . LYS A 1 236 ? 4.260 16.884 -11.884 1.00 95.44 236 LYS A CA 1
ATOM 1838 C C . LYS A 1 236 ? 4.450 17.713 -10.613 1.00 95.44 236 LYS A C 1
ATOM 1840 O O . LYS A 1 236 ? 4.857 18.868 -10.710 1.00 95.44 236 LYS A O 1
ATOM 1845 N N . ALA A 1 237 ? 4.148 17.147 -9.445 1.00 94.88 237 ALA A N 1
ATOM 1846 C CA . ALA A 1 237 ? 4.366 17.794 -8.152 1.00 94.88 237 ALA A CA 1
ATOM 1847 C C . ALA A 1 237 ? 5.824 17.683 -7.657 1.00 94.88 237 ALA A C 1
ATOM 1849 O O . ALA A 1 237 ? 6.234 18.424 -6.761 1.00 94.88 237 ALA A O 1
ATOM 1850 N N . CYS A 1 238 ? 6.620 16.777 -8.233 1.00 96.44 238 CYS A N 1
ATOM 1851 C CA . CYS A 1 238 ? 8.016 16.570 -7.867 1.00 96.44 238 CYS A CA 1
ATOM 1852 C C . CYS A 1 238 ? 8.907 17.705 -8.400 1.00 96.44 238 CYS A C 1
ATOM 1854 O O . CYS A 1 238 ? 8.927 17.997 -9.593 1.00 96.44 238 CYS A O 1
ATOM 1856 N N . ALA A 1 239 ? 9.706 18.314 -7.520 1.00 96.44 239 ALA A N 1
ATOM 1857 C CA . ALA A 1 239 ? 10.622 19.396 -7.888 1.00 96.44 239 ALA A CA 1
ATOM 1858 C C . ALA A 1 239 ? 11.990 18.909 -8.425 1.00 96.44 239 ALA A C 1
ATOM 1860 O O . ALA A 1 239 ? 12.859 19.729 -8.736 1.00 96.44 239 ALA A O 1
ATOM 1861 N N . SER A 1 240 ? 12.181 17.592 -8.586 1.00 97.25 240 SER A N 1
ATOM 1862 C CA . SER A 1 240 ? 13.369 17.036 -9.238 1.00 97.25 240 SER A CA 1
ATOM 1863 C C . SER A 1 240 ? 13.433 17.466 -10.712 1.00 97.25 240 SER A C 1
ATOM 1865 O O . SER A 1 240 ? 12.441 17.333 -11.434 1.00 97.25 240 SER A O 1
ATOM 1867 N N . PRO A 1 241 ? 14.606 17.884 -11.224 1.00 94.44 241 PRO A N 1
ATOM 1868 C CA . PRO A 1 241 ? 14.768 18.207 -12.642 1.00 94.44 241 PRO A CA 1
ATOM 1869 C C . PRO A 1 241 ? 14.590 16.987 -13.562 1.00 94.44 241 PRO A C 1
ATOM 1871 O O . PRO A 1 241 ? 14.366 17.157 -14.758 1.00 94.44 241 PRO A O 1
ATOM 1874 N N . LEU A 1 242 ? 14.684 15.765 -13.025 1.00 95.25 242 LEU A N 1
ATOM 1875 C CA . LEU A 1 242 ? 14.512 14.524 -13.785 1.00 95.25 242 LEU A CA 1
ATOM 1876 C C . LEU A 1 242 ? 13.048 14.066 -13.853 1.00 95.25 242 LEU A C 1
ATOM 1878 O O . LEU A 1 242 ? 12.728 13.198 -14.665 1.00 95.25 242 LEU A O 1
ATOM 1882 N N . ALA A 1 243 ? 12.151 14.631 -13.037 1.00 95.56 243 ALA A N 1
ATOM 1883 C CA . ALA A 1 243 ? 10.777 14.145 -12.907 1.00 95.56 243 ALA A CA 1
ATOM 1884 C C . ALA A 1 243 ? 10.002 14.187 -14.233 1.00 95.56 243 ALA A C 1
ATOM 1886 O O . ALA A 1 243 ? 9.336 13.217 -14.592 1.00 95.56 243 ALA A O 1
ATOM 1887 N N . HIS A 1 244 ? 10.142 15.272 -15.002 1.00 91.81 244 HIS A N 1
ATOM 1888 C CA . HIS A 1 244 ? 9.464 15.413 -16.293 1.00 91.81 244 HIS A CA 1
ATOM 1889 C C . HIS A 1 244 ? 9.933 14.365 -17.313 1.00 91.81 244 HIS A C 1
ATOM 1891 O O . HIS A 1 244 ? 9.106 13.722 -17.953 1.00 91.81 244 HIS A O 1
ATOM 1897 N N . GLN A 1 245 ? 11.248 14.125 -17.396 1.00 92.19 245 GLN A N 1
ATOM 1898 C CA . GLN A 1 245 ? 11.815 13.108 -18.286 1.00 92.19 245 GLN A CA 1
ATOM 1899 C C . GLN A 1 245 ? 11.278 11.709 -17.955 1.00 92.19 245 GLN A C 1
ATOM 1901 O O . GLN A 1 245 ? 10.983 10.927 -18.857 1.00 92.19 245 GLN A O 1
ATOM 1906 N N . TRP A 1 246 ? 11.152 11.384 -16.667 1.00 95.31 246 TRP A N 1
ATOM 1907 C CA . TRP A 1 246 ? 10.586 10.108 -16.239 1.00 95.31 246 TRP A CA 1
ATOM 1908 C C . TRP A 1 246 ? 9.085 10.014 -16.484 1.00 95.31 246 TRP A C 1
ATOM 1910 O O . TRP A 1 246 ? 8.627 8.959 -16.910 1.00 95.31 246 TRP A O 1
ATOM 1920 N N . SER A 1 247 ? 8.334 11.102 -16.299 1.00 92.88 247 SER A N 1
ATOM 1921 C CA . SER A 1 247 ? 6.897 11.131 -16.594 1.00 92.88 247 SER A CA 1
ATOM 1922 C C . SER A 1 247 ? 6.620 10.737 -18.043 1.00 92.88 247 SER A C 1
ATOM 1924 O O . SER A 1 247 ? 5.755 9.901 -18.290 1.00 92.88 247 SER A O 1
AT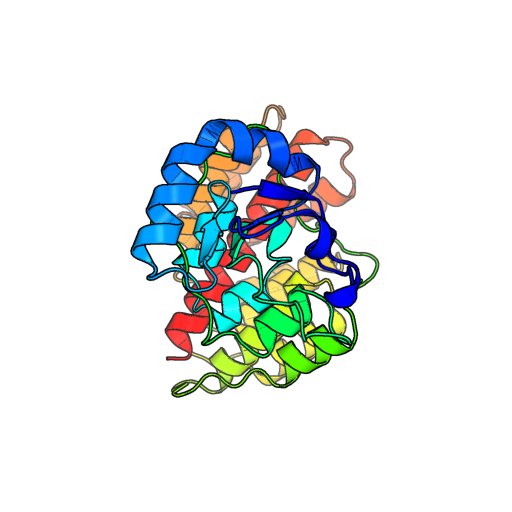OM 1926 N N . ASP A 1 248 ? 7.381 11.280 -18.995 1.00 89.19 248 ASP A N 1
ATOM 1927 C CA . ASP A 1 248 ? 7.214 10.951 -20.413 1.00 89.19 248 ASP A CA 1
ATOM 1928 C C . ASP A 1 248 ? 7.569 9.488 -20.697 1.00 89.19 248 ASP A C 1
ATOM 1930 O O . ASP A 1 248 ? 6.879 8.823 -21.462 1.00 89.19 248 ASP A O 1
ATOM 1934 N N . ARG A 1 249 ? 8.624 8.955 -20.065 1.00 91.88 249 ARG A N 1
ATOM 1935 C CA . ARG A 1 249 ? 9.030 7.551 -20.245 1.00 91.88 249 ARG A CA 1
ATOM 1936 C C . ARG A 1 249 ? 8.006 6.567 -19.689 1.00 91.88 249 ARG A C 1
ATOM 1938 O O . ARG A 1 249 ? 7.759 5.552 -20.324 1.00 91.88 249 ARG A O 1
ATOM 1945 N N . LEU A 1 250 ? 7.432 6.864 -18.524 1.00 92.38 250 LEU A N 1
ATOM 1946 C CA . LEU A 1 250 ? 6.433 6.012 -17.878 1.00 92.38 250 LEU A CA 1
ATOM 1947 C C . LEU A 1 250 ? 5.096 6.019 -18.616 1.00 92.38 250 LEU A C 1
ATOM 1949 O O . LEU A 1 250 ? 4.354 5.050 -18.506 1.00 92.38 250 LEU A O 1
ATOM 1953 N N . THR A 1 251 ? 4.795 7.103 -19.338 1.00 84.75 251 THR A N 1
ATOM 1954 C CA . THR A 1 251 ? 3.485 7.326 -19.972 1.00 84.75 251 THR A CA 1
ATOM 1955 C C . THR A 1 251 ? 3.509 7.363 -21.494 1.00 84.75 251 THR A C 1
ATOM 1957 O O . THR A 1 251 ? 2.509 7.684 -22.137 1.00 84.75 251 THR A O 1
ATOM 1960 N N . ALA A 1 252 ? 4.647 7.029 -22.104 1.00 73.19 252 ALA A N 1
ATOM 1961 C CA . ALA A 1 252 ? 4.777 7.019 -23.549 1.00 73.19 252 ALA A CA 1
ATOM 1962 C C . ALA A 1 252 ? 3.821 5.991 -24.177 1.00 73.19 252 ALA A C 1
ATOM 1964 O O . ALA A 1 252 ? 3.878 4.804 -23.873 1.00 73.19 252 ALA A O 1
ATOM 1965 N N . ASN A 1 253 ? 3.017 6.451 -25.143 1.00 56.72 253 ASN A N 1
ATOM 1966 C CA . ASN A 1 253 ? 1.977 5.712 -25.882 1.00 56.72 253 ASN A CA 1
ATOM 1967 C C . ASN A 1 253 ? 2.473 4.509 -26.731 1.00 56.72 253 ASN A C 1
ATOM 1969 O O . ASN A 1 253 ? 1.791 4.085 -27.663 1.00 56.72 253 ASN A O 1
ATOM 1973 N N . GLY A 1 254 ? 3.670 3.978 -26.472 1.00 53.50 254 GLY A N 1
ATOM 1974 C CA . GLY A 1 254 ? 4.252 2.839 -27.185 1.00 53.50 254 GLY A CA 1
ATOM 1975 C C . GLY A 1 254 ? 3.744 1.471 -26.718 1.00 53.50 254 GLY A C 1
ATOM 1976 O O . GLY A 1 254 ? 3.970 0.489 -27.422 1.00 53.50 254 GLY A O 1
ATOM 1977 N N . THR A 1 255 ? 3.070 1.398 -25.566 1.00 52.22 255 THR A N 1
ATOM 1978 C CA . THR A 1 255 ? 2.600 0.144 -24.949 1.00 52.22 255 THR A CA 1
ATOM 1979 C C . THR A 1 255 ? 1.119 -0.159 -25.200 1.00 52.22 255 THR A C 1
ATOM 1981 O O . THR A 1 255 ? 0.735 -1.312 -25.070 1.00 52.22 255 THR A O 1
ATOM 1984 N N . GLY A 1 256 ? 0.313 0.809 -25.659 1.00 56.56 256 GLY A N 1
ATOM 1985 C CA . GLY A 1 256 ? -1.132 0.647 -25.920 1.00 56.56 256 GLY A CA 1
ATOM 1986 C C . GLY A 1 256 ? -2.042 1.103 -24.770 1.00 56.56 256 GLY A C 1
ATOM 1987 O O . GLY A 1 256 ? -3.222 1.364 -24.993 1.00 56.56 256 GLY A O 1
ATOM 1988 N N . HIS A 1 257 ? -1.462 1.293 -23.586 1.00 63.34 257 HIS A N 1
ATOM 1989 C CA . HIS A 1 257 ? -2.060 1.720 -22.311 1.00 63.34 257 HIS A CA 1
ATOM 1990 C C . HIS A 1 257 ? -1.069 2.693 -21.680 1.00 63.34 257 HIS A C 1
ATOM 1992 O O . HIS A 1 257 ? 0.129 2.591 -21.933 1.00 63.34 257 HIS A O 1
ATOM 1998 N N . GLY A 1 258 ? -1.522 3.656 -20.885 1.00 80.38 258 GLY A N 1
ATOM 1999 C CA . GLY A 1 258 ? -0.687 4.793 -20.473 1.00 80.38 258 GLY A CA 1
ATOM 2000 C C . GLY A 1 258 ? 0.502 4.481 -19.548 1.00 80.38 258 GLY A C 1
ATOM 2001 O O . GLY A 1 258 ? 1.030 5.423 -18.969 1.00 80.38 258 GLY A O 1
ATOM 2002 N N . TRP A 1 259 ? 0.907 3.222 -19.347 1.00 94.25 259 TRP A N 1
ATOM 2003 C CA . TRP A 1 259 ? 1.923 2.805 -18.374 1.00 94.25 259 TRP A CA 1
ATOM 2004 C C . TRP A 1 259 ? 2.973 1.859 -18.974 1.00 94.25 259 TRP A C 1
ATOM 2006 O O . TRP A 1 259 ? 2.631 0.880 -19.641 1.00 94.25 259 TRP A O 1
ATOM 2016 N N . ASP A 1 260 ? 4.253 2.118 -18.689 1.00 94.88 260 ASP A N 1
ATOM 2017 C CA . ASP A 1 260 ? 5.374 1.217 -18.982 1.00 94.88 260 ASP A CA 1
ATOM 2018 C C . ASP A 1 260 ? 5.999 0.677 -17.673 1.00 94.88 260 ASP A C 1
ATOM 2020 O O . ASP A 1 260 ? 6.789 1.376 -17.022 1.00 94.88 260 ASP A O 1
ATOM 2024 N N . PRO A 1 261 ? 5.711 -0.584 -17.283 1.00 96.06 261 PRO A N 1
ATOM 2025 C CA . PRO A 1 261 ? 6.277 -1.168 -16.070 1.00 96.06 261 PRO A CA 1
ATOM 2026 C C . PRO A 1 261 ? 7.797 -1.362 -16.160 1.00 96.06 261 PRO A C 1
ATOM 2028 O O . PRO A 1 261 ? 8.484 -1.299 -15.142 1.00 96.06 261 PRO A O 1
ATOM 2031 N N . MET A 1 262 ? 8.359 -1.547 -17.360 1.00 96.75 262 MET A N 1
ATOM 2032 C CA . MET A 1 262 ? 9.808 -1.688 -17.546 1.00 96.75 262 MET A CA 1
ATOM 2033 C C . MET A 1 262 ? 10.514 -0.363 -17.270 1.00 96.75 262 MET A C 1
ATOM 2035 O O . MET A 1 262 ? 11.556 -0.347 -16.612 1.00 96.75 262 MET A O 1
ATOM 2039 N N . ALA A 1 263 ? 9.927 0.746 -17.728 1.00 96.81 263 ALA A N 1
ATOM 2040 C CA . ALA A 1 263 ? 10.415 2.084 -17.418 1.00 96.81 263 ALA A CA 1
ATOM 2041 C C . ALA A 1 263 ? 10.325 2.385 -15.914 1.00 96.81 263 ALA A C 1
ATOM 2043 O O . ALA A 1 263 ? 11.217 3.044 -15.377 1.00 96.81 263 ALA A O 1
ATOM 2044 N N . PHE A 1 264 ? 9.307 1.873 -15.212 1.00 98.06 264 PHE A N 1
ATOM 2045 C CA . PHE A 1 264 ? 9.232 2.030 -13.759 1.00 98.06 264 PHE A CA 1
ATOM 2046 C C . PHE A 1 264 ? 10.303 1.218 -13.021 1.00 98.06 264 PHE A C 1
ATOM 2048 O O . PHE A 1 264 ? 10.905 1.720 -12.072 1.00 98.06 264 PHE A O 1
ATOM 2055 N N . VAL A 1 265 ? 10.632 0.011 -13.496 1.00 98.50 265 VAL A N 1
ATOM 2056 C CA . VAL A 1 265 ? 11.784 -0.743 -12.974 1.00 98.50 265 VAL A CA 1
ATOM 2057 C C . VAL A 1 265 ? 13.093 0.034 -13.173 1.00 98.50 265 VAL A C 1
ATOM 2059 O O . VAL A 1 265 ? 13.860 0.162 -12.221 1.00 98.50 265 VAL A O 1
ATOM 2062 N N . ASP A 1 266 ? 13.329 0.602 -14.363 1.00 98.44 266 ASP A N 1
ATOM 2063 C CA . ASP A 1 266 ? 14.517 1.434 -14.635 1.00 98.44 266 ASP A CA 1
ATOM 2064 C C . ASP A 1 266 ? 14.600 2.658 -13.705 1.00 98.44 266 ASP A C 1
ATOM 2066 O O . ASP A 1 266 ? 15.691 3.087 -13.315 1.00 98.44 266 ASP A O 1
ATOM 2070 N N . LEU A 1 267 ? 13.451 3.256 -13.376 1.00 98.38 267 LEU A N 1
ATOM 2071 C CA . LEU A 1 267 ? 13.369 4.397 -12.468 1.00 98.38 267 LEU A CA 1
ATOM 2072 C C . LEU A 1 267 ? 13.765 3.993 -11.045 1.00 98.38 267 LEU A C 1
ATOM 2074 O O . LEU A 1 267 ? 14.604 4.659 -10.439 1.00 98.38 267 LEU A O 1
ATOM 2078 N N . CYS A 1 268 ? 13.242 2.875 -10.537 1.00 98.44 268 CYS A N 1
ATOM 2079 C CA . CYS A 1 268 ? 13.652 2.334 -9.239 1.00 98.44 268 CYS A CA 1
ATOM 2080 C C . CYS A 1 268 ? 15.155 2.008 -9.200 1.00 98.44 268 CYS A C 1
ATOM 2082 O O . CYS A 1 268 ? 15.836 2.400 -8.252 1.00 98.44 268 CYS A O 1
ATOM 2084 N N . GLU A 1 269 ? 15.691 1.382 -10.253 1.00 98.31 269 GLU A N 1
ATOM 2085 C CA . GLU A 1 269 ? 17.127 1.101 -10.402 1.00 98.31 269 GLU A CA 1
ATOM 2086 C C . GLU A 1 269 ? 17.972 2.382 -10.379 1.00 98.31 269 GLU A C 1
ATOM 2088 O O . GLU A 1 269 ? 18.972 2.474 -9.663 1.00 98.31 269 GLU A O 1
ATOM 2093 N N . THR A 1 270 ? 17.533 3.415 -11.100 1.00 97.75 270 THR A N 1
ATOM 2094 C CA . THR A 1 270 ? 18.186 4.731 -11.094 1.00 97.75 270 THR A CA 1
ATOM 2095 C C . THR A 1 270 ? 18.179 5.338 -9.689 1.00 97.75 270 THR A C 1
ATOM 2097 O O . THR A 1 270 ? 19.203 5.831 -9.209 1.00 97.75 270 THR A O 1
ATOM 2100 N N . CYS A 1 271 ? 17.038 5.280 -8.999 1.00 97.62 271 CYS A N 1
ATOM 2101 C CA . CYS A 1 271 ? 16.884 5.793 -7.641 1.00 97.62 271 CYS A CA 1
ATOM 2102 C C . CYS A 1 271 ? 17.753 5.062 -6.611 1.00 97.62 271 CYS A C 1
ATOM 2104 O O . CYS A 1 271 ? 18.190 5.707 -5.660 1.00 97.62 271 CYS A O 1
ATOM 2106 N N . ALA A 1 272 ? 18.078 3.782 -6.812 1.00 95.56 272 ALA A N 1
ATOM 2107 C CA . ALA A 1 272 ? 18.892 3.001 -5.875 1.00 95.56 272 ALA A CA 1
ATOM 2108 C C . ALA A 1 272 ? 20.318 3.546 -5.676 1.00 95.56 272 ALA A C 1
ATOM 2110 O O . ALA A 1 272 ? 20.924 3.326 -4.629 1.00 95.56 272 ALA A O 1
ATOM 2111 N N . THR A 1 273 ? 20.857 4.277 -6.656 1.00 94.12 273 THR A N 1
ATOM 2112 C CA . THR A 1 273 ? 22.189 4.914 -6.568 1.00 94.12 273 THR A CA 1
ATOM 2113 C C . THR A 1 273 ? 22.134 6.444 -6.569 1.00 94.12 273 THR A C 1
ATOM 2115 O O . THR A 1 273 ? 23.163 7.111 -6.434 1.00 94.12 273 THR A O 1
ATOM 2118 N N . SER A 1 274 ? 20.937 7.017 -6.707 1.00 95.19 274 SER A N 1
ATOM 2119 C CA . SER A 1 274 ? 20.732 8.459 -6.807 1.00 95.19 274 SER A CA 1
ATOM 2120 C C . SER A 1 274 ? 20.867 9.155 -5.450 1.00 95.19 274 SER A C 1
ATOM 2122 O O . SER A 1 274 ? 20.592 8.588 -4.397 1.00 95.19 274 SER A O 1
ATOM 2124 N N . GLN A 1 275 ? 21.254 10.430 -5.479 1.00 96.00 275 GLN A N 1
ATOM 2125 C CA . GLN A 1 275 ? 21.194 11.332 -4.319 1.00 96.00 275 GLN A CA 1
ATOM 2126 C C . GLN A 1 275 ? 19.997 12.299 -4.397 1.00 96.00 275 GLN A C 1
ATOM 2128 O O . GLN A 1 275 ? 19.832 13.164 -3.535 1.00 96.00 275 GLN A O 1
ATOM 2133 N N . ASP A 1 276 ? 19.157 12.170 -5.429 1.00 97.19 276 ASP A N 1
ATOM 2134 C CA . ASP A 1 276 ? 17.967 12.994 -5.627 1.00 97.19 276 ASP A CA 1
ATOM 2135 C C . ASP A 1 276 ? 16.828 12.543 -4.704 1.00 97.19 276 ASP A C 1
ATOM 2137 O O . ASP A 1 276 ? 15.988 11.714 -5.054 1.00 97.19 276 ASP A O 1
ATOM 2141 N N . LYS A 1 277 ? 16.804 13.113 -3.497 1.00 96.31 277 LYS A N 1
ATOM 2142 C CA . LYS A 1 277 ? 15.805 12.793 -2.469 1.00 96.31 277 LYS A CA 1
ATOM 2143 C C . LYS A 1 277 ? 14.369 13.079 -2.909 1.00 96.31 277 LYS A C 1
ATOM 2145 O O . LYS A 1 277 ? 13.465 12.388 -2.458 1.00 96.31 277 LYS A O 1
ATOM 2150 N N . GLN A 1 278 ? 14.152 14.087 -3.754 1.00 96.69 278 GLN A N 1
ATOM 2151 C CA . GLN A 1 278 ? 12.804 14.457 -4.191 1.00 96.69 278 GLN A CA 1
ATOM 2152 C C . GLN A 1 278 ? 12.265 13.446 -5.197 1.00 96.69 278 GLN A C 1
ATOM 2154 O O . GLN A 1 278 ? 11.100 13.061 -5.112 1.00 96.69 278 GLN A O 1
ATOM 2159 N N . LEU A 1 279 ? 13.122 12.985 -6.113 1.00 97.56 279 LEU A N 1
ATOM 2160 C CA . LEU A 1 279 ? 12.759 11.912 -7.028 1.00 97.56 279 LEU A CA 1
ATOM 2161 C C . LEU A 1 279 ? 12.540 10.599 -6.274 1.00 97.56 279 LEU A C 1
ATOM 2163 O O . LEU A 1 279 ? 11.536 9.943 -6.505 1.00 97.56 279 LEU A O 1
ATOM 2167 N N . ILE A 1 280 ? 13.431 10.239 -5.342 1.00 97.62 280 ILE A N 1
ATOM 2168 C CA . ILE A 1 280 ? 13.283 9.018 -4.531 1.00 97.62 280 ILE A CA 1
ATOM 2169 C C . ILE A 1 280 ? 11.935 9.011 -3.803 1.00 97.62 280 ILE A C 1
ATOM 2171 O O . ILE A 1 280 ? 11.229 8.009 -3.850 1.00 97.62 280 ILE A O 1
ATOM 2175 N N . GLU A 1 281 ? 11.551 10.127 -3.182 1.00 96.38 281 GLU A N 1
ATOM 2176 C CA . GLU A 1 281 ? 10.271 10.237 -2.478 1.00 96.38 281 GLU A CA 1
ATOM 2177 C C . GLU A 1 281 ? 9.068 10.090 -3.422 1.00 96.38 281 GLU A C 1
ATOM 2179 O O . GLU A 1 281 ? 8.138 9.338 -3.138 1.00 96.38 281 GLU A O 1
ATOM 2184 N N . ALA A 1 282 ? 9.117 10.729 -4.595 1.00 97.00 282 ALA A N 1
ATOM 2185 C CA . ALA A 1 282 ? 8.090 10.572 -5.623 1.00 97.00 282 ALA A CA 1
ATOM 2186 C C . ALA A 1 282 ? 7.980 9.116 -6.119 1.00 97.00 282 ALA A C 1
ATOM 2188 O O . ALA A 1 282 ?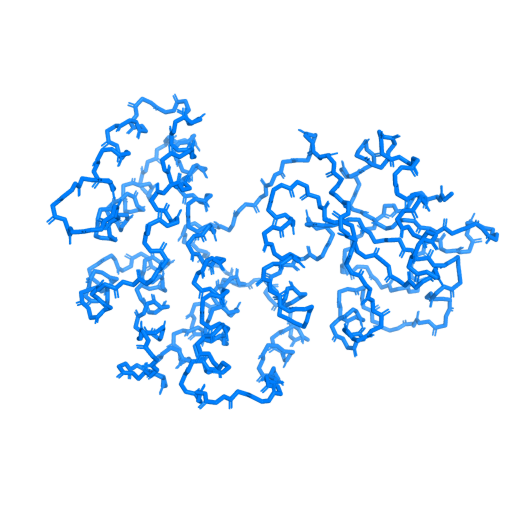 6.885 8.604 -6.325 1.00 97.00 282 ALA A O 1
ATOM 2189 N N . VAL A 1 283 ? 9.101 8.410 -6.275 1.00 98.00 283 VAL A N 1
ATOM 2190 C CA . VAL A 1 283 ? 9.109 7.006 -6.718 1.00 98.00 283 VAL A CA 1
ATOM 2191 C C . VAL A 1 283 ? 8.570 6.075 -5.630 1.00 98.00 283 VAL A C 1
ATOM 2193 O O . VAL A 1 283 ? 7.848 5.132 -5.952 1.00 98.00 283 VAL A O 1
ATOM 2196 N N . LYS A 1 284 ? 8.830 6.361 -4.347 1.00 97.19 284 LYS A N 1
ATOM 2197 C CA . LYS A 1 284 ? 8.196 5.637 -3.233 1.00 97.19 284 LYS A CA 1
ATOM 2198 C C . LYS A 1 284 ? 6.677 5.820 -3.228 1.00 97.19 284 LYS A C 1
ATOM 2200 O O . LYS A 1 284 ? 5.959 4.838 -3.061 1.00 97.19 284 LYS A O 1
ATOM 2205 N N . GLN A 1 285 ? 6.196 7.038 -3.487 1.00 95.88 285 GLN A N 1
ATOM 2206 C CA . GLN A 1 285 ? 4.764 7.324 -3.640 1.00 95.88 285 GLN A CA 1
ATOM 2207 C C . GLN A 1 285 ? 4.136 6.533 -4.788 1.00 95.88 285 GLN A C 1
ATOM 2209 O O . GLN A 1 285 ? 3.089 5.917 -4.610 1.00 95.88 285 GLN A O 1
ATOM 2214 N N . ILE A 1 286 ? 4.790 6.493 -5.952 1.00 97.25 286 ILE A N 1
ATOM 2215 C CA . ILE A 1 286 ? 4.302 5.721 -7.105 1.00 97.25 286 ILE A CA 1
ATOM 2216 C C . ILE A 1 286 ? 4.285 4.223 -6.793 1.00 97.25 286 ILE A C 1
ATOM 2218 O O . ILE A 1 286 ? 3.321 3.539 -7.124 1.00 97.25 286 ILE A O 1
ATOM 2222 N N . GLN A 1 287 ? 5.322 3.703 -6.130 1.00 97.94 287 GLN A N 1
ATOM 2223 C CA . GLN A 1 287 ? 5.354 2.301 -5.720 1.00 97.94 287 GLN A CA 1
ATOM 2224 C C . GLN A 1 287 ? 4.222 1.981 -4.738 1.00 97.94 287 GLN A C 1
ATOM 2226 O O . GLN A 1 287 ? 3.599 0.927 -4.850 1.00 97.94 287 GLN A O 1
ATOM 2231 N N . TRP A 1 288 ? 3.937 2.876 -3.792 1.00 95.31 288 TRP A N 1
ATOM 2232 C CA . TRP A 1 288 ? 2.809 2.711 -2.881 1.00 95.31 288 TRP A CA 1
ATOM 2233 C C . TRP A 1 288 ? 1.473 2.700 -3.629 1.00 95.31 288 TRP A C 1
ATOM 2235 O O . TRP A 1 288 ? 0.690 1.769 -3.450 1.00 95.31 288 TRP A O 1
ATOM 2245 N N . ALA A 1 289 ? 1.256 3.663 -4.530 1.00 95.50 289 ALA A N 1
ATOM 2246 C CA . ALA A 1 289 ? 0.083 3.716 -5.399 1.00 95.50 289 ALA A CA 1
ATOM 2247 C C . ALA A 1 289 ? -0.110 2.420 -6.200 1.00 95.50 289 ALA A C 1
ATOM 2249 O O . ALA A 1 289 ? -1.207 1.863 -6.212 1.00 95.50 289 ALA A O 1
ATOM 2250 N N . GLU A 1 290 ? 0.957 1.906 -6.820 1.00 97.88 290 GLU A N 1
ATOM 2251 C CA . GLU A 1 290 ? 0.935 0.642 -7.561 1.00 97.88 290 GLU A CA 1
ATOM 2252 C C . GLU A 1 290 ? 0.499 -0.526 -6.669 1.00 97.88 290 GLU A C 1
ATOM 2254 O O . GLU A 1 290 ? -0.388 -1.287 -7.052 1.00 97.88 290 GLU A O 1
ATOM 2259 N N . MET A 1 291 ? 1.070 -0.650 -5.466 1.00 97.31 291 MET A N 1
ATOM 2260 C CA . MET A 1 291 ? 0.712 -1.727 -4.538 1.00 97.31 291 MET A CA 1
ATOM 2261 C C . MET A 1 291 ? -0.736 -1.610 -4.046 1.00 97.31 291 MET A C 1
ATOM 2263 O O . MET A 1 291 ? -1.417 -2.628 -3.940 1.00 97.31 291 MET A O 1
ATOM 2267 N N . MET A 1 292 ? -1.234 -0.398 -3.779 1.00 95.62 292 MET A N 1
ATOM 2268 C CA . MET A 1 292 ? -2.624 -0.187 -3.350 1.00 95.62 292 MET A CA 1
ATOM 2269 C C . MET A 1 292 ? -3.623 -0.500 -4.466 1.00 95.62 292 MET A C 1
ATOM 2271 O O . MET A 1 292 ? -4.601 -1.212 -4.231 1.00 95.62 292 MET A O 1
ATOM 2275 N N . LEU A 1 293 ? -3.363 -0.014 -5.684 1.00 96.12 293 LEU A N 1
ATOM 2276 C CA . LEU A 1 293 ? -4.193 -0.301 -6.854 1.00 96.12 293 LEU A CA 1
ATOM 2277 C C . LEU A 1 293 ? -4.213 -1.800 -7.160 1.00 96.12 293 LEU A C 1
ATOM 2279 O O . LEU A 1 293 ? -5.282 -2.369 -7.373 1.00 96.12 293 LEU A O 1
ATOM 2283 N N . LEU A 1 294 ? -3.047 -2.454 -7.136 1.00 97.81 294 LEU A N 1
ATOM 2284 C CA . LEU A 1 294 ? -2.950 -3.890 -7.368 1.00 97.81 294 LEU A CA 1
ATOM 2285 C C . LEU A 1 294 ? -3.689 -4.680 -6.290 1.00 97.81 294 LEU A C 1
ATOM 2287 O O . LEU A 1 294 ? -4.414 -5.612 -6.624 1.00 97.81 294 LEU A O 1
ATOM 2291 N N . LEU A 1 295 ? -3.556 -4.312 -5.013 1.00 97.25 295 LEU A N 1
ATOM 2292 C CA . LEU A 1 295 ? -4.247 -4.996 -3.922 1.00 97.25 295 LEU A CA 1
ATOM 2293 C C . LEU A 1 295 ? -5.773 -4.872 -4.054 1.00 97.25 295 LEU A C 1
ATOM 2295 O O . LEU A 1 295 ? -6.477 -5.874 -3.927 1.00 97.25 295 LEU A O 1
ATOM 2299 N N . ALA A 1 296 ? -6.277 -3.673 -4.365 1.00 95.50 296 ALA A N 1
ATOM 2300 C CA . ALA A 1 296 ? -7.703 -3.431 -4.578 1.00 95.50 296 ALA A CA 1
ATOM 2301 C C . ALA A 1 296 ? -8.239 -4.193 -5.798 1.00 95.50 296 ALA A C 1
ATOM 2303 O O . ALA A 1 296 ? -9.268 -4.864 -5.706 1.00 95.50 296 ALA A O 1
ATOM 2304 N N . GLN A 1 297 ? -7.515 -4.157 -6.920 1.00 96.69 297 GLN A N 1
ATOM 2305 C CA . GLN A 1 297 ? -7.883 -4.903 -8.121 1.00 96.69 297 GLN A CA 1
ATOM 2306 C C . GLN A 1 297 ? -7.869 -6.415 -7.864 1.00 96.69 297 GLN A C 1
ATOM 2308 O O . GLN A 1 297 ? -8.841 -7.095 -8.177 1.00 96.69 297 GLN A O 1
ATOM 2313 N N . THR A 1 298 ? -6.827 -6.932 -7.203 1.00 96.88 298 THR A N 1
ATOM 2314 C CA . THR A 1 298 ? -6.726 -8.359 -6.855 1.00 96.88 298 THR A CA 1
ATOM 2315 C C . THR A 1 298 ? -7.877 -8.785 -5.942 1.00 96.88 298 THR A C 1
ATOM 2317 O O . THR A 1 298 ? -8.419 -9.875 -6.108 1.00 96.88 298 THR A O 1
ATOM 2320 N N . TYR A 1 299 ? -8.303 -7.923 -5.010 1.00 95.31 299 TYR A N 1
ATOM 2321 C CA . TYR A 1 299 ? -9.509 -8.166 -4.220 1.00 95.31 299 TYR A CA 1
ATOM 2322 C C . TYR A 1 299 ? -10.752 -8.276 -5.104 1.00 95.31 299 TYR A C 1
ATOM 2324 O O . TYR A 1 299 ? -11.456 -9.276 -5.011 1.00 95.31 299 TYR A O 1
ATOM 2332 N N . CYS A 1 300 ? -10.996 -7.324 -6.007 1.00 94.56 300 CYS A N 1
ATOM 2333 C CA . CYS A 1 300 ? -12.107 -7.402 -6.961 1.00 94.56 300 CYS A CA 1
ATOM 2334 C C . CYS A 1 300 ? -12.065 -8.671 -7.833 1.00 94.56 300 CYS A C 1
ATOM 2336 O O . CYS A 1 300 ? -13.113 -9.223 -8.168 1.00 94.56 300 CYS A O 1
ATOM 2338 N N . ASP A 1 301 ? -10.873 -9.148 -8.191 1.00 95.62 301 ASP A N 1
ATOM 2339 C CA . ASP A 1 301 ? -10.695 -10.357 -8.998 1.00 95.62 301 ASP A CA 1
ATOM 2340 C C . ASP A 1 301 ? -10.874 -11.657 -8.220 1.00 95.62 301 ASP A C 1
ATOM 2342 O O . ASP A 1 301 ? -11.300 -12.664 -8.795 1.00 95.62 301 ASP A O 1
ATOM 2346 N N . ALA A 1 302 ? -10.598 -11.624 -6.916 1.00 95.31 302 ALA A N 1
ATOM 2347 C CA . ALA A 1 302 ? -10.851 -12.732 -6.013 1.00 95.31 302 ALA A CA 1
ATOM 2348 C C . ALA A 1 302 ? -12.348 -12.992 -5.806 1.00 95.31 302 ALA A C 1
ATOM 2350 O O . ALA A 1 302 ? -12.699 -14.138 -5.526 1.00 95.31 302 ALA A O 1
ATOM 2351 N N . GLN A 1 303 ? -13.207 -11.976 -5.943 1.00 90.69 303 GLN A N 1
ATOM 2352 C CA . GLN A 1 303 ? -14.661 -12.065 -5.738 1.00 90.69 303 GLN A CA 1
ATOM 2353 C C . GLN A 1 303 ? -15.437 -12.617 -6.942 1.00 90.69 303 GLN A C 1
ATOM 2355 O O . GLN A 1 303 ? -14.901 -12.766 -8.067 1.00 90.69 303 GLN A O 1
#

Organism: NCBI:txid2527994

Foldseek 3Di:
DEEWADDLQDALQPGVLVVQPQDWYKYAHPQCVVLCVVCVVVVVVQCVVVVQFWEWAFEPPVLCLLPVLDQLLLSLLQDRSRLTTMIIHGSCRSVPGGPGGNSLVCNVPSVRYYYGPDHRYNVSRDHDFDAQADPDQPDDPSSLVSLVPDDDPPFPFPLLNLLLSLLSCVSRNNLPSSLVSLVVSAPHFDQRSSLQSQLSSCLRNVVLVSSVVSVVSSQDDPCLQVLLVLLLVLLVPQPDPCSVVLNCVQQPCPRVHRGDVNSLSVLSVCLVPDPRPSSSVSNSVSSVVVSSSSSSVSSVRRD

Secondary structure (DSSP, 8-state):
-EEEE--TTSBGGGS-GGGSTTS-EEEE-GGGHHHHHHHHHHHHHHHHHTTT-EEEEEBHHHHHHHHHHS-HHHHHHHS-HHHHEEEEE-TTTTTT--S-BHHHHHHHTTTSEEE-SS-B--TTSPP----SS-SS----HHHHHHHHT---TT-S-HHHHHHHHHHHHHHTT-HHHHHHHHHHTTT-SSS-HHHHHHHHHHHHTT-HHHHHHHHHHH-S-TTHHHHHHHHHHHHHH---TTHHHHHHHHH-TTSSSS--HHHHHHHHHHHHH---HHHHHHHHHHHHHHHHHHHHHHHHHH-

Radius of gyration: 19.91 Å; chains: 1; bounding box: 47×42×60 Å

Sequence (303 aa):
MHFLACDVTSQLIELPISQSGSADIVLGKPQAQEAFDANNSSIKEAFASSNKQLTLMPLGDWGNTIWRNLPSQLAILTDNPLESSLIAAPANRFQNETSMNLWQWLVEHSDEFSVSANEISASSIKDQFPDLAPTDSSMPDWLRSACNNLNLKNANSGPDAIAIKAGLFQIHGDLETSHEYAQDCQGKGRYAAGDYWHGIMHRREPDYGNSKYWFRRVGEHPIFDDLSTQASTILKACASPLAHQWSDRLTANGTGHGWDPMAFVDLCETCATSQDKQLIEAVKQIQWAEMMLLLAQTYCDAQ

pLDDT: mean 89.86, std 9.66, range [49.53, 98.81]